Protein AF-A0A6I1MR82-F1 (afdb_monomer)

Mean predicted aligned error: 7.21 Å

InterPro domains:
  IPR010090 Phage tail tape measure protein [PF10145] (56-248)
  IPR010090 Phage tail tape measure protein [TIGR01760] (25-250)

Secondary structure (DSSP, 8-state):
--STTSTTSSSSSHHHHHHHHHHHHHHHHHHHHHHHHHHHH--TTTS-HHHHHHHHHHHHHHH---HHHHHHHHHHHHHTT--HHHHHHHHHHHHHHHHHTT--HHHHHHHHHHHHHHHT--GGGHHHHHHHHHHHHHHTT--HHHHHHHGGGTHHHHHHTT--HHHHHHHHHHHHHTT--HHHHHHHHHHHHHHHHSTTSHHHHHHHHHHSS-HHHHHHTT--HHHHHHHHHHHHHHTT--SGGGSSSTTT-

Organism: NCBI:txid39493

pLDDT: mean 90.9, std 13.7, range [39.06, 98.12]

Radius of gyration: 26.17 Å; Cα contacts (8 Å, |Δi|>4): 322; chains: 1; bounding box: 68×41×90 Å

Structure (mmCIF, N/CA/C/O backbone):
data_AF-A0A6I1MR82-F1
#
_entry.id   AF-A0A6I1MR82-F1
#
loop_
_atom_site.group_PDB
_atom_site.id
_atom_site.type_symbol
_atom_site.label_atom_id
_atom_site.label_alt_id
_atom_site.label_comp_id
_atom_site.label_asym_id
_atom_site.label_entity_id
_atom_site.label_seq_id
_atom_site.pdbx_PDB_ins_code
_atom_site.Cartn_x
_atom_site.Cartn_y
_atom_site.Cartn_z
_atom_site.occupancy
_atom_site.B_iso_or_equiv
_atom_site.auth_seq_id
_atom_site.auth_comp_id
_atom_site.auth_asym_id
_atom_site.auth_atom_id
_atom_site.pdbx_PDB_model_num
ATOM 1 N N . GLU A 1 1 ? 44.042 20.504 -60.889 1.00 47.59 1 GLU A N 1
ATOM 2 C CA . GLU A 1 1 ? 42.717 21.117 -61.147 1.00 47.59 1 GLU A CA 1
ATOM 3 C C . GLU A 1 1 ? 41.507 20.149 -61.118 1.00 47.59 1 GLU A C 1
ATOM 5 O O . GLU A 1 1 ? 40.474 20.443 -61.705 1.00 47.59 1 GLU A O 1
ATOM 10 N N . LYS A 1 2 ? 41.554 19.009 -60.400 1.00 41.50 2 LYS A N 1
ATOM 11 C CA . LYS A 1 2 ? 40.368 18.132 -60.211 1.00 41.50 2 LYS A CA 1
ATOM 12 C C . LYS A 1 2 ? 40.038 17.778 -58.751 1.00 41.50 2 LYS A C 1
ATOM 14 O O . LYS A 1 2 ? 39.104 17.022 -58.520 1.00 41.50 2 LYS A O 1
ATOM 19 N N . ALA A 1 3 ? 40.739 18.357 -57.773 1.00 39.06 3 ALA A N 1
ATOM 20 C CA . ALA A 1 3 ? 40.501 18.098 -56.347 1.00 39.06 3 ALA A CA 1
ATOM 21 C C . ALA A 1 3 ? 39.640 19.169 -55.639 1.00 39.06 3 ALA A C 1
ATOM 23 O O . ALA A 1 3 ? 39.148 18.923 -54.545 1.00 39.06 3 ALA A O 1
ATOM 24 N N . GLU A 1 4 ? 39.391 20.329 -56.257 1.00 39.34 4 GLU A N 1
ATOM 25 C CA . GLU A 1 4 ? 38.713 21.455 -55.584 1.00 39.34 4 GLU A CA 1
ATOM 26 C C . GLU A 1 4 ? 37.181 21.469 -55.704 1.00 39.34 4 GLU A C 1
ATOM 28 O O . GLU A 1 4 ? 36.524 22.217 -54.990 1.00 39.34 4 GLU A O 1
ATOM 33 N N . LYS A 1 5 ? 36.562 20.625 -56.542 1.00 40.06 5 LYS A N 1
ATOM 34 C CA . LYS A 1 5 ? 35.102 20.686 -56.783 1.00 40.06 5 LYS A CA 1
ATOM 35 C C . LYS A 1 5 ? 34.235 19.753 -55.928 1.00 40.06 5 LYS A C 1
ATOM 37 O O . LYS A 1 5 ? 33.020 19.745 -56.104 1.00 40.06 5 LYS A O 1
ATOM 42 N N . ILE A 1 6 ? 34.813 18.991 -54.995 1.00 43.88 6 ILE A N 1
ATOM 43 C CA . ILE A 1 6 ? 34.042 18.066 -54.136 1.00 43.88 6 ILE A CA 1
ATOM 44 C C . ILE A 1 6 ? 33.772 18.658 -52.737 1.00 43.88 6 ILE A C 1
ATOM 46 O O . ILE A 1 6 ? 32.813 18.265 -52.078 1.00 43.88 6 ILE A O 1
ATOM 50 N N . SER A 1 7 ? 34.525 19.675 -52.298 1.00 43.00 7 SER A N 1
ATOM 51 C CA . SER A 1 7 ? 34.409 20.215 -50.931 1.00 43.00 7 SER A CA 1
ATOM 52 C C . SER A 1 7 ? 33.219 21.161 -50.695 1.00 43.00 7 SER A C 1
ATOM 54 O O . SER A 1 7 ? 32.930 21.475 -49.538 1.00 43.00 7 SER A O 1
ATOM 56 N N . ASP A 1 8 ? 32.526 21.611 -51.744 1.00 42.78 8 ASP A N 1
ATOM 57 C CA . ASP A 1 8 ? 31.550 22.710 -51.644 1.00 42.78 8 ASP A CA 1
ATOM 58 C C . ASP A 1 8 ? 30.075 22.272 -51.614 1.00 42.78 8 ASP A C 1
ATOM 60 O O . ASP A 1 8 ? 29.177 23.105 -51.548 1.00 42.78 8 ASP A O 1
ATOM 64 N N . LY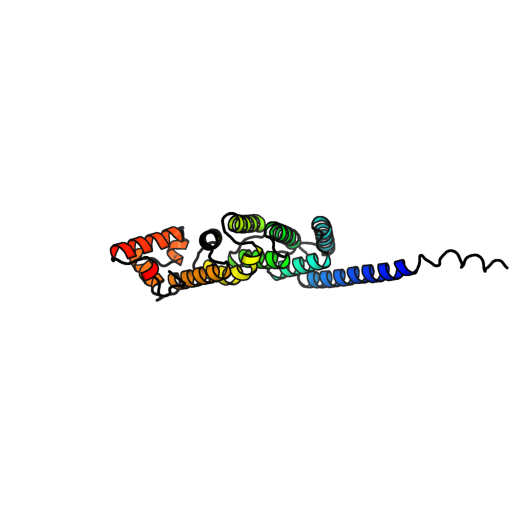S A 1 9 ? 29.795 20.960 -51.600 1.00 43.03 9 LYS A N 1
ATOM 65 C CA . LYS A 1 9 ? 28.417 20.427 -51.521 1.00 43.03 9 LYS A CA 1
ATOM 66 C C . LYS A 1 9 ? 28.033 19.765 -50.189 1.00 43.03 9 LYS A C 1
ATOM 68 O O . LYS A 1 9 ? 26.906 19.300 -50.067 1.00 43.03 9 LYS A O 1
ATOM 73 N N . MET A 1 10 ? 28.908 19.745 -49.177 1.00 48.19 10 MET A N 1
ATOM 74 C CA . MET A 1 10 ? 28.657 19.044 -47.896 1.00 48.19 10 MET A CA 1
ATOM 75 C C . MET A 1 10 ? 28.563 19.951 -46.652 1.00 48.19 10 MET A C 1
ATOM 77 O O . MET A 1 10 ? 28.619 19.452 -45.531 1.00 48.19 10 MET A O 1
ATOM 81 N N . LYS A 1 11 ? 28.425 21.275 -46.799 1.00 49.44 11 LYS A N 1
ATOM 82 C CA . LYS A 1 11 ? 28.597 22.210 -45.667 1.00 49.44 11 LYS A CA 1
ATOM 83 C C . LYS A 1 11 ? 27.370 22.617 -44.823 1.00 49.44 11 LYS A C 1
ATOM 85 O O . LYS A 1 11 ? 27.619 23.254 -43.806 1.00 49.44 11 LYS A O 1
ATOM 90 N N . PRO A 1 12 ? 26.106 22.223 -45.091 1.00 47.59 12 PRO A N 1
ATOM 91 C CA . PRO A 1 12 ? 25.049 22.417 -44.087 1.00 47.59 12 PRO A CA 1
ATOM 92 C C . PRO A 1 12 ? 24.548 21.134 -43.395 1.00 47.59 12 PRO A C 1
ATOM 94 O O . PRO A 1 12 ? 23.702 21.231 -42.516 1.00 47.59 12 PRO A O 1
ATOM 97 N N . VAL A 1 13 ? 25.059 19.936 -43.720 1.00 49.81 13 VAL A N 1
ATOM 98 C CA . VAL A 1 13 ? 24.532 18.666 -43.153 1.00 49.81 13 VAL A CA 1
ATOM 99 C C . VAL A 1 13 ? 25.326 18.162 -41.931 1.00 49.81 13 VAL A C 1
ATOM 101 O O . VAL A 1 13 ? 24.837 17.347 -41.154 1.00 49.81 13 VAL A O 1
ATOM 104 N N . SER A 1 14 ? 26.536 18.671 -41.689 1.00 48.12 14 SER A N 1
ATOM 105 C CA . SER A 1 14 ? 27.470 18.122 -40.691 1.00 48.12 14 SER A CA 1
ATOM 106 C C . SER A 1 14 ? 27.260 18.593 -39.243 1.00 48.12 14 SER A C 1
ATOM 108 O O . SER A 1 14 ? 27.699 17.903 -38.326 1.00 48.12 14 SER A O 1
ATOM 110 N N . LEU A 1 15 ? 26.557 19.704 -38.996 1.00 45.69 15 LEU A N 1
ATOM 111 C CA . LEU A 1 15 ? 26.328 20.211 -37.629 1.00 45.69 15 LEU A CA 1
ATOM 112 C C . LEU A 1 15 ? 25.155 19.528 -36.902 1.00 45.69 15 LEU A C 1
ATOM 114 O O . LEU A 1 15 ? 25.183 19.421 -35.679 1.00 45.69 15 LEU A O 1
ATOM 118 N N . GLY A 1 16 ? 24.166 18.997 -37.629 1.00 45.31 16 GLY A N 1
ATOM 119 C CA . GLY A 1 16 ? 23.067 18.225 -37.029 1.00 45.31 16 GLY A CA 1
ATOM 120 C C . GLY A 1 16 ? 23.470 16.801 -36.624 1.00 45.31 16 GLY A C 1
ATOM 121 O O . GLY A 1 16 ? 22.976 16.272 -35.634 1.00 45.31 16 GLY A O 1
ATOM 122 N N . ILE A 1 17 ? 24.414 16.191 -37.349 1.00 52.03 17 ILE A N 1
ATOM 123 C CA . ILE A 1 17 ? 24.812 14.786 -37.152 1.00 52.03 17 ILE A CA 1
ATOM 124 C C . ILE A 1 17 ? 25.695 14.608 -35.907 1.00 52.03 17 ILE A C 1
ATOM 126 O O . ILE A 1 17 ? 25.553 13.614 -35.197 1.00 52.03 17 ILE A O 1
ATOM 130 N N . VAL A 1 18 ? 26.561 15.577 -35.587 1.00 52.88 18 VAL A N 1
ATOM 131 C CA . VAL A 1 18 ? 27.430 15.494 -34.397 1.00 52.88 18 VAL A CA 1
ATOM 132 C C . VAL A 1 18 ? 26.617 15.611 -33.101 1.00 52.88 18 VAL A C 1
ATOM 134 O O . VAL A 1 18 ? 26.865 14.855 -32.169 1.00 52.88 18 VAL A O 1
ATOM 137 N N . GLY A 1 19 ? 25.605 16.488 -33.051 1.00 52.25 19 GLY A N 1
ATOM 138 C CA . GLY A 1 19 ? 24.729 16.641 -31.878 1.00 52.25 19 GLY A CA 1
ATOM 139 C C . GLY A 1 19 ? 23.765 15.468 -31.657 1.00 52.25 19 GLY A C 1
ATOM 140 O O . GLY A 1 19 ? 23.515 15.078 -30.521 1.00 52.25 19 GLY A O 1
ATOM 141 N N . VAL A 1 20 ? 23.255 14.854 -32.731 1.00 59.06 20 VAL A N 1
ATOM 142 C CA . VAL A 1 20 ? 22.409 13.648 -32.634 1.00 59.06 20 VAL A CA 1
ATOM 143 C C . VAL A 1 20 ? 23.236 12.422 -32.223 1.00 59.06 20 VAL A C 1
ATOM 145 O O . VAL A 1 20 ? 22.777 11.620 -31.410 1.00 59.06 20 VAL A O 1
ATOM 148 N N . GLY A 1 21 ? 24.474 12.298 -32.716 1.00 60.69 21 GLY A N 1
ATOM 149 C CA . GLY A 1 21 ? 25.383 11.208 -32.347 1.00 60.69 21 GLY A CA 1
ATOM 150 C C . GLY A 1 21 ? 25.805 11.229 -30.873 1.00 60.69 21 GLY A C 1
ATOM 151 O O . GLY A 1 21 ? 25.876 10.173 -30.246 1.00 60.69 21 GLY A O 1
ATOM 152 N N . THR A 1 22 ? 26.029 12.411 -30.289 1.00 72.56 22 THR A N 1
ATOM 153 C CA . THR A 1 22 ? 26.394 12.541 -28.867 1.00 72.56 22 THR A CA 1
ATOM 154 C C . THR A 1 22 ? 25.223 12.253 -27.928 1.00 72.56 22 THR A C 1
ATOM 156 O O . THR A 1 22 ? 25.416 11.589 -26.911 1.00 72.56 22 THR A O 1
ATOM 159 N N . VAL A 1 23 ? 24.003 12.683 -28.273 1.00 73.38 23 VAL A N 1
ATOM 160 C CA . VAL A 1 23 ? 22.796 12.412 -27.469 1.00 73.38 23 VAL A CA 1
ATOM 161 C C . VAL A 1 23 ? 22.412 10.931 -27.519 1.00 73.38 23 VAL A C 1
ATOM 163 O O . VAL A 1 23 ? 22.177 10.330 -26.472 1.00 73.38 23 VAL A O 1
ATOM 166 N N . ALA A 1 24 ? 22.417 10.310 -28.703 1.00 76.31 24 ALA A N 1
ATOM 167 C CA . ALA A 1 24 ? 22.166 8.874 -28.839 1.00 76.31 24 ALA A CA 1
ATOM 168 C C . ALA A 1 24 ? 23.223 8.030 -28.106 1.00 76.31 24 ALA A C 1
ATOM 170 O O . ALA A 1 24 ? 22.876 7.074 -27.415 1.00 76.31 24 ALA A O 1
ATOM 171 N N . GLY A 1 25 ? 24.501 8.423 -28.196 1.00 82.88 25 GLY A N 1
ATOM 172 C CA . GLY A 1 25 ? 25.587 7.783 -27.455 1.00 82.88 25 GLY A CA 1
ATOM 173 C C . GLY A 1 25 ? 25.404 7.880 -25.940 1.00 82.88 25 GLY A C 1
ATOM 174 O O . GLY A 1 25 ? 25.554 6.879 -25.246 1.00 82.88 25 GLY A O 1
ATOM 175 N N . LYS A 1 26 ? 25.007 9.052 -25.424 1.00 86.06 26 LYS A N 1
ATOM 176 C CA . LYS A 1 26 ? 24.726 9.231 -23.994 1.00 86.06 26 LYS A CA 1
ATOM 177 C C . LYS A 1 26 ? 23.558 8.365 -23.518 1.00 86.06 26 LYS A C 1
ATOM 179 O O . LYS A 1 26 ? 23.698 7.704 -22.501 1.00 86.06 26 LYS A O 1
ATOM 184 N N . MET A 1 27 ? 22.443 8.330 -24.250 1.00 86.94 27 MET A N 1
ATOM 185 C CA . MET A 1 27 ? 21.294 7.492 -23.876 1.00 86.94 27 MET A CA 1
ATOM 186 C C . MET A 1 27 ? 21.652 6.002 -23.848 1.00 86.94 27 MET A C 1
ATOM 188 O O . MET A 1 27 ? 21.207 5.284 -22.959 1.00 86.94 27 MET A O 1
ATOM 192 N N . ALA A 1 28 ? 22.480 5.540 -24.791 1.00 87.62 28 ALA A N 1
ATOM 193 C CA . ALA A 1 28 ? 22.968 4.164 -24.794 1.00 87.62 28 ALA A CA 1
ATOM 194 C C . ALA A 1 28 ? 23.856 3.867 -23.576 1.00 87.62 28 ALA A C 1
ATOM 196 O O . ALA A 1 28 ? 23.672 2.833 -22.944 1.00 87.62 28 ALA A O 1
ATOM 197 N N . ILE A 1 29 ? 24.771 4.777 -23.220 1.00 92.38 29 ILE A N 1
ATOM 198 C CA . ILE A 1 29 ? 25.615 4.649 -22.020 1.00 92.38 29 ILE A CA 1
ATOM 199 C C . ILE A 1 29 ? 24.752 4.632 -20.755 1.00 92.38 29 ILE A C 1
ATOM 201 O O . ILE A 1 29 ? 24.859 3.698 -19.971 1.00 92.38 29 ILE A O 1
ATOM 205 N N . ASP A 1 30 ? 23.853 5.607 -20.594 1.00 93.00 30 ASP A N 1
ATOM 206 C CA . ASP A 1 30 ? 22.980 5.705 -19.420 1.00 93.00 30 ASP A CA 1
ATOM 207 C C . ASP A 1 30 ? 22.098 4.441 -19.285 1.00 93.00 30 ASP A C 1
ATOM 209 O O . ASP A 1 30 ? 21.825 3.974 -18.180 1.00 93.00 30 ASP A O 1
ATOM 213 N N . PHE A 1 31 ? 21.662 3.853 -20.405 1.00 95.00 31 PHE A N 1
ATOM 214 C CA . PHE A 1 31 ? 20.922 2.591 -20.402 1.00 95.00 31 PHE A CA 1
ATOM 215 C C . PHE A 1 31 ? 21.788 1.383 -20.024 1.00 95.00 31 PHE A C 1
ATOM 217 O O . PHE A 1 31 ? 21.349 0.561 -19.220 1.00 95.00 31 PHE A O 1
ATOM 224 N N . GLU A 1 32 ? 23.000 1.261 -20.572 1.00 93.69 32 GLU A N 1
ATOM 225 C CA . GLU A 1 32 ? 23.939 0.199 -20.184 1.00 93.69 32 GLU A CA 1
ATOM 226 C C . GLU A 1 32 ? 24.314 0.301 -18.698 1.00 93.69 32 GLU A C 1
ATOM 228 O O . GLU A 1 32 ? 24.361 -0.721 -18.018 1.00 93.69 32 GLU A O 1
ATOM 233 N N . ASP A 1 33 ? 24.475 1.511 -18.157 1.00 95.88 33 ASP A N 1
ATOM 234 C CA . ASP A 1 33 ? 24.711 1.737 -16.726 1.00 95.88 33 ASP A CA 1
ATOM 235 C C . ASP A 1 33 ? 23.528 1.251 -15.871 1.00 95.88 33 ASP A C 1
ATOM 237 O O . ASP A 1 33 ? 23.715 0.575 -14.854 1.00 95.88 33 ASP A O 1
ATOM 241 N N . SER A 1 34 ? 22.288 1.539 -16.280 1.00 96.00 34 SER A N 1
ATOM 242 C CA . SER A 1 34 ? 21.099 1.006 -15.602 1.00 96.00 34 SER A CA 1
ATOM 243 C C . SER A 1 34 ? 20.986 -0.516 -15.732 1.00 96.00 34 SER A C 1
ATOM 245 O O . SER A 1 34 ? 20.646 -1.189 -14.759 1.00 96.00 34 SER A O 1
ATOM 247 N N . MET A 1 35 ? 21.329 -1.095 -16.885 1.00 97.50 35 MET A N 1
ATOM 248 C CA . MET A 1 35 ? 21.380 -2.551 -17.053 1.00 97.50 35 MET A CA 1
ATOM 249 C C . MET A 1 35 ? 22.481 -3.193 -16.206 1.00 97.50 35 MET A C 1
ATOM 251 O O . MET A 1 35 ? 22.279 -4.285 -15.669 1.00 97.50 35 MET A O 1
ATOM 255 N N . ALA A 1 36 ? 23.613 -2.513 -16.022 1.00 96.88 36 ALA A N 1
ATOM 256 C CA . ALA A 1 36 ? 24.659 -2.952 -15.112 1.00 96.88 36 ALA A CA 1
ATOM 257 C C . ALA A 1 36 ? 24.123 -3.025 -13.676 1.00 96.88 36 ALA A C 1
ATOM 259 O O . ALA A 1 36 ? 24.343 -4.039 -13.017 1.00 96.88 36 ALA A O 1
ATOM 260 N N . LYS A 1 37 ? 23.329 -2.043 -13.218 1.00 96.25 37 LYS A N 1
ATOM 261 C CA . LYS A 1 37 ? 22.644 -2.120 -11.910 1.00 96.25 37 LYS A CA 1
ATOM 262 C C . LYS A 1 37 ? 21.720 -3.332 -11.823 1.00 96.25 37 LYS A C 1
ATOM 264 O O . LYS A 1 37 ? 21.852 -4.120 -10.891 1.00 96.25 37 LYS A O 1
ATOM 269 N N . VAL A 1 38 ? 20.843 -3.533 -12.811 1.00 97.00 38 VAL A N 1
ATOM 270 C CA . VAL A 1 38 ? 19.954 -4.711 -12.870 1.00 97.00 38 VAL A CA 1
ATOM 271 C C . VAL A 1 38 ? 20.763 -6.006 -12.759 1.00 97.00 38 VAL A C 1
ATOM 273 O O . VAL A 1 38 ? 20.408 -6.888 -11.982 1.00 97.00 38 VAL A O 1
ATOM 276 N N . SER A 1 39 ? 21.897 -6.104 -13.457 1.00 96.31 39 SER A N 1
ATOM 277 C CA . SER A 1 39 ? 22.744 -7.302 -13.440 1.00 96.31 39 SER A CA 1
ATOM 278 C C . SER A 1 39 ? 23.351 -7.644 -12.079 1.00 96.31 39 SER A C 1
ATOM 280 O O . SER A 1 39 ? 23.697 -8.799 -11.851 1.00 96.31 39 SER A O 1
ATOM 282 N N . THR A 1 40 ? 23.456 -6.674 -11.164 1.00 97.06 40 THR A N 1
ATOM 283 C CA . THR A 1 40 ? 24.006 -6.917 -9.821 1.00 97.06 40 THR A CA 1
ATOM 284 C C . THR A 1 40 ? 23.066 -7.719 -8.922 1.00 97.06 40 THR A C 1
ATOM 286 O O . THR A 1 40 ? 23.528 -8.329 -7.961 1.00 97.06 40 THR A O 1
ATOM 289 N N . ILE A 1 41 ? 21.764 -7.721 -9.229 1.00 96.75 41 ILE A N 1
ATOM 290 C CA . ILE A 1 41 ? 20.725 -8.333 -8.392 1.00 96.75 41 ILE A CA 1
ATOM 291 C C . ILE A 1 41 ? 19.845 -9.335 -9.151 1.00 96.75 41 ILE A C 1
ATOM 293 O O . ILE A 1 41 ? 19.187 -10.172 -8.537 1.00 96.75 41 ILE A O 1
ATOM 297 N N . ALA A 1 42 ? 19.830 -9.279 -10.484 1.00 96.50 42 ALA A N 1
ATOM 298 C CA . ALA A 1 42 ? 19.038 -10.178 -11.308 1.00 96.50 42 ALA A CA 1
ATOM 299 C C . ALA A 1 42 ? 19.536 -11.630 -11.231 1.00 96.50 42 ALA A C 1
ATOM 301 O O . ALA A 1 42 ? 20.708 -11.928 -11.471 1.00 96.50 42 ALA A O 1
ATOM 302 N N . ASP A 1 43 ? 18.608 -12.555 -10.996 1.00 95.81 43 ASP A N 1
ATOM 303 C CA . ASP A 1 43 ? 18.845 -13.987 -11.110 1.00 95.81 43 ASP A CA 1
ATOM 304 C C . ASP A 1 43 ? 18.788 -14.415 -12.582 1.00 95.81 43 ASP A C 1
ATOM 306 O O . ASP A 1 43 ? 17.731 -14.692 -13.158 1.00 95.81 43 ASP A O 1
ATOM 310 N N . THR A 1 44 ? 19.971 -14.481 -13.189 1.00 93.44 44 THR A N 1
ATOM 311 C CA . THR A 1 44 ? 20.135 -14.840 -14.604 1.00 93.44 44 THR A CA 1
ATOM 312 C C . THR A 1 44 ? 19.793 -16.294 -14.931 1.00 93.44 44 THR A C 1
ATOM 314 O O . THR A 1 44 ? 19.699 -16.639 -16.109 1.00 93.44 44 THR A O 1
ATOM 317 N N . THR A 1 45 ? 19.579 -17.143 -13.918 1.00 93.88 45 THR A N 1
ATOM 318 C CA . THR A 1 45 ? 19.102 -18.518 -14.121 1.00 93.88 45 THR A CA 1
ATOM 319 C C . THR A 1 45 ? 17.599 -18.574 -14.387 1.00 93.88 45 THR A C 1
ATOM 321 O O . THR A 1 45 ? 17.142 -19.485 -15.074 1.00 93.88 45 THR A O 1
ATOM 324 N N . GLN A 1 46 ? 16.839 -17.585 -13.899 1.00 92.44 46 GLN A N 1
ATOM 325 C CA . GLN A 1 46 ? 15.413 -17.443 -14.195 1.00 92.44 46 GLN A CA 1
ATOM 326 C C . GLN A 1 46 ? 15.191 -16.783 -15.551 1.00 92.44 46 GLN A C 1
ATOM 328 O O . GLN A 1 46 ? 14.432 -17.297 -16.370 1.00 92.44 46 GLN A O 1
ATOM 333 N N . VAL A 1 47 ? 15.854 -15.646 -15.787 1.00 94.25 47 VAL A N 1
ATOM 334 C CA . VAL A 1 47 ? 15.772 -14.917 -17.057 1.00 94.25 47 VAL A CA 1
ATOM 335 C C . VAL A 1 47 ? 17.156 -14.404 -17.448 1.00 94.25 47 VAL A C 1
ATOM 337 O O . VAL A 1 47 ? 17.754 -13.634 -16.693 1.00 94.25 47 VAL A O 1
ATOM 340 N N . PRO A 1 48 ? 17.670 -14.762 -18.637 1.00 96.38 48 PRO A N 1
ATOM 341 C CA . PRO A 1 48 ? 18.923 -14.213 -19.141 1.00 96.38 48 PRO A CA 1
ATOM 342 C C . PRO A 1 48 ? 18.895 -12.679 -19.209 1.00 96.38 48 PRO A C 1
ATOM 344 O O . PRO A 1 48 ? 17.905 -12.085 -19.635 1.00 96.38 48 PRO A O 1
ATOM 347 N N . LEU A 1 49 ? 20.014 -12.010 -18.899 1.00 95.12 49 LEU A N 1
ATOM 348 C CA . LEU A 1 49 ? 20.101 -10.536 -18.967 1.00 95.12 49 LEU A CA 1
ATOM 349 C C . LEU A 1 49 ? 19.723 -9.969 -20.339 1.00 95.12 49 LEU A C 1
ATOM 351 O O . LEU A 1 49 ? 19.167 -8.876 -20.428 1.00 95.12 49 LEU A O 1
ATOM 355 N N . LYS A 1 50 ? 20.016 -10.711 -21.412 1.00 95.31 50 LYS A N 1
ATOM 356 C CA . LYS A 1 50 ? 19.627 -10.335 -22.773 1.00 95.31 50 LYS A CA 1
ATOM 357 C C . LYS A 1 50 ? 18.106 -10.244 -22.915 1.00 95.31 50 LYS A C 1
ATOM 359 O O . LYS A 1 50 ? 17.621 -9.304 -23.537 1.00 95.31 50 LYS A O 1
ATOM 364 N N . ASP A 1 51 ? 17.377 -11.181 -22.324 1.00 96.44 51 ASP A N 1
ATOM 365 C CA . ASP A 1 51 ? 15.921 -11.237 -22.415 1.00 96.44 51 ASP A CA 1
ATOM 366 C C . ASP A 1 51 ? 15.285 -10.169 -21.514 1.00 96.44 51 ASP A C 1
ATOM 368 O O . ASP A 1 51 ? 14.335 -9.511 -21.934 1.00 96.44 51 ASP A O 1
ATOM 372 N N . LEU A 1 52 ? 15.877 -9.884 -20.343 1.00 96.19 52 LEU A N 1
ATOM 373 C CA . LEU A 1 52 ? 15.504 -8.714 -19.532 1.00 96.19 52 LEU A CA 1
ATOM 374 C C . LEU A 1 52 ? 15.687 -7.406 -20.308 1.00 96.19 52 LEU A C 1
ATOM 376 O O . LEU A 1 52 ? 14.787 -6.570 -20.316 1.00 96.19 52 LEU A O 1
ATOM 380 N N . LYS A 1 53 ? 16.824 -7.235 -20.996 1.00 96.62 53 LYS A N 1
ATOM 381 C CA . LYS A 1 53 ? 17.097 -6.055 -21.829 1.00 96.62 53 LYS A CA 1
ATOM 382 C C . LYS A 1 53 ? 16.040 -5.883 -22.923 1.00 96.62 53 LYS A C 1
ATOM 384 O O . LYS A 1 53 ? 15.553 -4.771 -23.111 1.00 96.62 53 LYS A O 1
ATOM 389 N N . VAL A 1 54 ? 15.659 -6.967 -23.605 1.00 97.31 54 VAL A N 1
ATOM 390 C CA . VAL A 1 54 ? 14.580 -6.950 -24.610 1.00 97.31 54 VAL A CA 1
ATOM 391 C C . VAL A 1 54 ? 13.248 -6.560 -23.970 1.00 97.31 54 VAL A C 1
ATOM 393 O O . VAL A 1 54 ? 12.616 -5.619 -24.438 1.00 97.31 54 VAL A O 1
ATOM 396 N N . GLY A 1 55 ? 12.860 -7.195 -22.861 1.00 97.25 55 GLY A N 1
ATOM 397 C CA . GLY A 1 55 ? 11.605 -6.882 -22.170 1.00 97.25 55 GLY A CA 1
ATOM 398 C C . GLY A 1 55 ? 11.523 -5.430 -21.688 1.00 97.25 55 GLY A C 1
ATOM 399 O O . GLY A 1 55 ? 10.481 -4.789 -21.818 1.00 97.25 55 GLY A O 1
ATOM 400 N N . ILE A 1 56 ? 12.631 -4.877 -21.190 1.00 97.25 56 ILE A N 1
ATOM 401 C CA . ILE A 1 56 ? 12.735 -3.467 -20.793 1.00 97.25 56 ILE A CA 1
ATOM 402 C C . ILE A 1 56 ? 12.555 -2.538 -21.999 1.00 97.25 56 ILE A C 1
ATOM 404 O O . ILE A 1 56 ? 11.799 -1.568 -21.922 1.00 97.25 56 ILE A O 1
ATOM 408 N N . MET A 1 57 ? 13.225 -2.826 -23.119 1.00 96.44 57 MET A N 1
ATOM 409 C CA . MET A 1 57 ? 13.091 -2.039 -24.349 1.00 96.44 57 MET A CA 1
ATOM 410 C C . MET A 1 57 ? 11.668 -2.108 -24.916 1.00 96.44 57 MET A C 1
ATOM 412 O O . MET A 1 57 ? 11.112 -1.083 -25.307 1.00 96.44 57 MET A O 1
ATOM 416 N N . ASP A 1 58 ? 11.049 -3.286 -24.915 1.00 96.94 58 ASP A N 1
ATOM 417 C CA . ASP A 1 58 ? 9.675 -3.470 -25.380 1.00 96.94 58 ASP A CA 1
ATOM 418 C C . ASP A 1 58 ? 8.675 -2.721 -24.502 1.00 96.94 58 ASP A C 1
ATOM 420 O O . ASP A 1 58 ? 7.739 -2.105 -25.016 1.00 96.94 58 ASP A O 1
ATOM 424 N N . LEU A 1 59 ? 8.865 -2.738 -23.181 1.00 94.75 59 LEU A N 1
ATOM 425 C CA . LEU A 1 59 ? 8.013 -1.987 -22.267 1.00 94.75 59 LEU A CA 1
ATOM 426 C C . LEU A 1 59 ? 8.200 -0.476 -22.444 1.00 94.75 59 LEU A C 1
ATOM 428 O O . LEU A 1 59 ? 7.215 0.263 -22.452 1.00 94.75 59 LEU A O 1
ATOM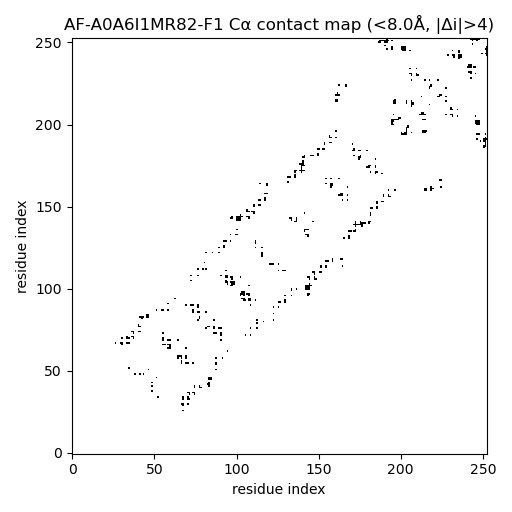 432 N N . SER A 1 60 ? 9.437 -0.023 -22.648 1.00 94.88 60 SER A N 1
ATOM 433 C CA . SER A 1 60 ? 9.746 1.370 -22.982 1.00 94.88 60 SER A CA 1
ATOM 434 C C . SER A 1 60 ? 9.000 1.814 -24.246 1.00 94.88 60 SER A C 1
ATOM 436 O O . SER A 1 60 ? 8.280 2.811 -24.220 1.00 94.88 60 SER A O 1
ATOM 438 N N . ASN A 1 61 ? 9.054 1.013 -25.314 1.00 94.69 61 ASN A N 1
ATOM 439 C CA . ASN A 1 61 ? 8.349 1.288 -26.568 1.00 94.69 61 ASN A CA 1
ATOM 440 C C . ASN A 1 61 ? 6.820 1.337 -26.400 1.00 94.69 61 ASN A C 1
ATOM 442 O O . ASN A 1 61 ? 6.158 2.175 -27.007 1.00 94.69 61 ASN A O 1
ATOM 446 N N . GLN A 1 62 ? 6.250 0.449 -25.582 1.00 92.62 62 GLN A N 1
ATOM 447 C CA . GLN A 1 62 ? 4.801 0.377 -25.356 1.00 92.62 62 GLN A CA 1
ATOM 448 C C . GLN A 1 62 ? 4.267 1.515 -24.482 1.00 92.62 62 GLN A C 1
ATOM 450 O O . GLN A 1 62 ? 3.128 1.950 -24.653 1.00 92.62 62 GLN A O 1
ATOM 455 N N . THR A 1 63 ? 5.063 1.970 -23.514 1.00 88.94 63 THR A N 1
ATOM 456 C CA . THR A 1 63 ? 4.629 2.942 -22.499 1.00 88.94 63 THR A CA 1
ATOM 457 C C . THR A 1 63 ? 5.048 4.371 -22.821 1.00 88.94 63 THR A C 1
ATOM 459 O O . THR A 1 63 ? 4.408 5.306 -22.343 1.00 88.94 63 THR A O 1
ATOM 462 N N . GLY A 1 64 ? 6.099 4.549 -23.625 1.00 89.31 64 GLY A N 1
ATOM 463 C CA . GLY A 1 64 ? 6.740 5.840 -23.865 1.00 89.31 64 GLY A CA 1
ATOM 464 C C . GLY A 1 64 ? 7.677 6.288 -22.737 1.00 89.31 64 GLY A C 1
ATOM 465 O O . GLY A 1 64 ? 8.257 7.366 -22.839 1.00 89.31 64 GLY A O 1
ATOM 466 N N . ILE A 1 65 ? 7.847 5.485 -21.680 1.00 90.38 65 ILE A N 1
ATOM 467 C CA . ILE A 1 65 ? 8.822 5.734 -20.609 1.00 90.38 65 ILE A CA 1
ATOM 468 C C . ILE A 1 65 ? 10.215 5.345 -21.106 1.00 90.38 65 ILE A C 1
ATOM 470 O O . ILE A 1 65 ? 10.367 4.345 -21.808 1.00 90.38 65 ILE A O 1
ATOM 474 N N . SER A 1 66 ? 11.248 6.115 -20.752 1.00 93.81 66 SER A N 1
ATOM 475 C CA . SER A 1 66 ? 12.623 5.827 -21.183 1.00 93.81 66 SER A CA 1
ATOM 476 C C . SER A 1 66 ? 13.097 4.441 -20.722 1.00 93.81 66 SER A C 1
ATOM 478 O O . SER A 1 66 ? 12.790 3.996 -19.615 1.00 93.81 66 SER A O 1
ATOM 480 N N . SER A 1 67 ? 13.887 3.752 -21.549 1.00 94.94 67 SER A N 1
ATOM 481 C CA . SER A 1 67 ? 14.412 2.422 -21.214 1.00 94.94 67 SER A CA 1
ATOM 482 C C . SER A 1 67 ? 15.301 2.440 -19.969 1.00 94.94 67 SER A C 1
ATOM 484 O O . SER A 1 67 ? 15.292 1.484 -19.201 1.00 94.94 67 SER A O 1
ATOM 486 N N . THR A 1 68 ? 16.026 3.537 -19.735 1.00 95.38 68 THR A N 1
ATOM 487 C CA . THR A 1 68 ? 16.816 3.780 -18.519 1.00 95.38 68 THR A CA 1
ATOM 488 C C . THR A 1 68 ? 15.936 3.817 -17.271 1.00 95.38 68 THR A C 1
ATOM 490 O O . THR A 1 68 ? 16.255 3.178 -16.272 1.00 95.38 68 THR A O 1
ATOM 493 N N . GLU A 1 69 ? 14.805 4.522 -17.321 1.00 93.19 69 GLU A N 1
ATOM 494 C CA . GLU A 1 69 ? 13.862 4.586 -16.203 1.00 93.19 69 GLU A CA 1
ATOM 495 C C . GLU A 1 69 ? 13.174 3.240 -15.961 1.00 93.19 69 GLU A C 1
ATOM 497 O O . GLU A 1 69 ? 13.120 2.782 -14.823 1.00 93.19 69 GLU A O 1
ATOM 502 N N . ILE A 1 70 ? 12.736 2.547 -17.019 1.00 95.12 70 ILE A N 1
ATOM 503 C CA . ILE A 1 70 ? 12.191 1.190 -16.884 1.00 95.12 70 ILE A CA 1
ATOM 504 C C . ILE A 1 70 ? 13.236 0.234 -16.294 1.00 95.12 70 ILE A C 1
ATOM 506 O O . ILE A 1 70 ? 12.899 -0.551 -15.413 1.00 95.12 70 ILE A O 1
ATOM 510 N N . ALA A 1 71 ? 14.501 0.305 -16.722 1.00 96.94 71 ALA A N 1
ATOM 511 C CA . ALA A 1 71 ? 15.574 -0.508 -16.151 1.00 96.94 71 ALA A CA 1
ATOM 512 C C . ALA A 1 71 ? 15.797 -0.214 -14.658 1.00 96.94 71 ALA A C 1
ATOM 514 O O . ALA A 1 71 ? 15.945 -1.151 -13.875 1.00 96.94 71 ALA A O 1
ATOM 515 N N . ASN A 1 72 ? 15.767 1.059 -14.248 1.00 95.62 72 ASN A N 1
ATOM 516 C CA . ASN A 1 72 ? 15.844 1.428 -12.831 1.00 95.62 72 ASN A CA 1
ATOM 517 C C . ASN A 1 72 ? 14.639 0.879 -12.048 1.00 95.62 72 ASN A C 1
ATOM 519 O O . ASN A 1 72 ? 14.833 0.258 -11.011 1.00 95.62 72 ASN A O 1
ATOM 523 N N . ASN A 1 73 ? 13.422 0.985 -12.588 1.00 95.88 73 ASN A N 1
ATOM 524 C CA . ASN A 1 73 ? 12.224 0.417 -11.961 1.00 95.88 73 ASN A CA 1
ATOM 525 C C . ASN A 1 73 ? 12.280 -1.120 -11.876 1.00 95.88 73 ASN A C 1
ATOM 527 O O . ASN A 1 73 ? 11.795 -1.702 -10.911 1.00 95.88 73 ASN A O 1
ATOM 531 N N . VAL A 1 74 ? 12.877 -1.802 -12.861 1.00 96.81 74 VAL A N 1
ATOM 532 C CA . VAL A 1 74 ? 13.096 -3.260 -12.806 1.00 96.81 74 VAL A CA 1
ATOM 533 C C . VAL A 1 74 ? 14.095 -3.609 -11.708 1.00 96.81 74 VAL A C 1
ATOM 535 O O . VAL A 1 74 ? 13.855 -4.549 -10.952 1.00 96.81 74 VAL A O 1
ATOM 538 N N . TYR A 1 75 ? 15.186 -2.850 -11.587 1.00 96.56 75 TYR A N 1
ATOM 539 C CA . TYR A 1 75 ? 16.119 -2.997 -10.472 1.00 96.56 75 TYR A CA 1
ATOM 540 C C . TYR A 1 75 ? 15.407 -2.800 -9.126 1.00 96.56 75 TYR A C 1
ATOM 542 O O . TYR A 1 75 ? 15.534 -3.655 -8.252 1.00 96.56 75 TYR A O 1
ATOM 550 N N . ASP A 1 76 ? 14.610 -1.740 -8.982 1.00 95.38 76 ASP A N 1
ATOM 551 C CA . ASP A 1 76 ? 13.884 -1.432 -7.748 1.00 95.38 76 ASP A CA 1
ATOM 552 C C . ASP A 1 76 ? 12.852 -2.516 -7.409 1.00 95.38 76 ASP A C 1
ATOM 554 O O . ASP A 1 76 ? 12.744 -2.920 -6.253 1.00 95.38 76 ASP A O 1
ATOM 558 N N . ALA A 1 77 ? 12.153 -3.069 -8.406 1.00 95.25 77 ALA A N 1
ATOM 559 C CA . ALA A 1 77 ? 11.234 -4.187 -8.212 1.00 95.25 77 ALA A CA 1
ATOM 560 C C . ALA A 1 77 ? 11.955 -5.435 -7.671 1.00 95.25 77 ALA A C 1
ATOM 562 O O . ALA A 1 77 ? 11.493 -6.041 -6.702 1.00 95.25 77 ALA A O 1
ATOM 563 N N . ILE A 1 78 ? 13.098 -5.808 -8.265 1.00 96.19 78 ILE A N 1
ATOM 564 C CA . ILE A 1 78 ? 13.892 -6.965 -7.814 1.00 96.19 78 ILE A CA 1
ATOM 565 C C . ILE A 1 78 ? 14.484 -6.702 -6.422 1.00 96.19 78 ILE A C 1
ATOM 567 O O . ILE A 1 78 ? 14.430 -7.569 -5.553 1.00 96.19 78 ILE A O 1
ATOM 571 N N . SER A 1 79 ? 14.993 -5.491 -6.184 1.00 95.25 79 SER A N 1
ATOM 572 C CA . SER A 1 79 ? 15.513 -5.038 -4.886 1.00 95.25 79 SER A CA 1
ATOM 573 C C . SER A 1 79 ? 14.450 -5.087 -3.789 1.00 95.25 79 SER A C 1
ATOM 575 O O . SER A 1 79 ? 14.724 -5.496 -2.662 1.00 95.25 79 SER A O 1
ATOM 577 N N . ALA A 1 80 ? 13.203 -4.771 -4.139 1.00 91.94 80 ALA A N 1
ATOM 578 C CA . ALA A 1 80 ? 12.052 -4.909 -3.263 1.00 91.94 80 ALA A CA 1
ATOM 579 C C . ALA A 1 80 ? 11.550 -6.361 -3.125 1.00 91.94 80 ALA A C 1
ATOM 581 O O . ALA A 1 80 ? 10.513 -6.582 -2.510 1.00 91.94 80 ALA A O 1
ATOM 582 N N . GLY A 1 81 ? 12.258 -7.357 -3.664 1.00 91.50 81 GLY A N 1
ATOM 583 C CA . GLY A 1 81 ? 11.971 -8.778 -3.460 1.00 91.50 81 GLY A CA 1
ATOM 584 C C . GLY A 1 81 ? 11.132 -9.446 -4.550 1.00 91.50 81 GLY A C 1
ATOM 585 O O . GLY A 1 81 ? 10.794 -10.621 -4.403 1.00 91.50 81 GLY A O 1
ATOM 586 N N . GLN A 1 82 ? 10.805 -8.754 -5.648 1.00 94.12 82 GLN A N 1
ATOM 587 C CA . GLN A 1 82 ? 10.175 -9.411 -6.796 1.00 94.12 82 GLN A CA 1
ATOM 588 C C . GLN A 1 82 ? 11.159 -10.363 -7.483 1.00 94.12 82 GLN A C 1
ATOM 590 O O . GLN A 1 82 ? 12.352 -10.082 -7.615 1.00 94.12 82 GLN A O 1
ATOM 595 N N . LYS A 1 83 ? 10.651 -11.498 -7.970 1.00 95.00 83 LYS A N 1
ATOM 596 C CA . LYS A 1 83 ? 11.464 -12.440 -8.746 1.00 95.00 83 LYS A CA 1
ATOM 597 C C . LYS A 1 83 ? 11.890 -11.790 -10.058 1.00 95.00 83 LYS A C 1
ATOM 599 O O . LYS A 1 83 ? 11.100 -11.107 -10.708 1.00 95.00 83 LYS A O 1
ATOM 604 N N . THR A 1 84 ? 13.117 -12.066 -10.494 1.00 95.75 84 THR A N 1
ATOM 605 C CA . THR A 1 84 ? 13.645 -11.553 -11.767 1.00 95.75 84 THR A CA 1
ATOM 606 C C . THR A 1 84 ? 12.752 -11.914 -12.956 1.00 95.75 84 THR A C 1
ATOM 608 O O . THR A 1 84 ? 12.566 -11.079 -13.837 1.00 95.75 84 THR A O 1
ATOM 611 N N . GLY A 1 85 ? 12.139 -13.105 -12.948 1.00 94.12 85 GLY A N 1
ATOM 612 C CA . GLY A 1 85 ? 11.184 -13.522 -13.981 1.00 94.12 85 GLY A CA 1
ATOM 613 C C . GLY A 1 85 ? 9.917 -12.675 -14.077 1.00 94.12 85 GLY A C 1
ATOM 614 O O . GLY A 1 85 ? 9.379 -12.503 -15.168 1.00 94.12 85 GLY A O 1
ATOM 615 N N . ASP A 1 86 ? 9.485 -12.087 -12.965 1.00 94.81 86 ASP A N 1
ATOM 616 C CA . ASP A 1 86 ? 8.239 -11.326 -12.885 1.00 94.81 86 ASP A CA 1
ATOM 617 C C . ASP A 1 86 ? 8.472 -9.810 -12.968 1.00 94.81 86 ASP A C 1
ATOM 619 O O . ASP A 1 86 ? 7.539 -9.053 -13.235 1.00 94.81 86 ASP A O 1
ATOM 623 N N . ALA A 1 87 ? 9.712 -9.351 -12.775 1.00 95.06 87 ALA A N 1
ATOM 624 C CA . ALA A 1 87 ? 10.042 -7.945 -12.558 1.00 95.06 87 ALA A CA 1
ATOM 625 C C . ALA A 1 87 ? 9.597 -7.015 -13.700 1.00 95.06 87 ALA A C 1
ATOM 627 O O . ALA A 1 87 ? 9.006 -5.968 -13.445 1.00 95.06 87 ALA A O 1
ATOM 628 N N . VAL A 1 88 ? 9.814 -7.393 -14.964 1.00 95.56 88 VAL A N 1
ATOM 629 C CA . VAL A 1 88 ? 9.393 -6.565 -16.114 1.00 95.56 88 VAL A CA 1
ATOM 630 C C . VAL A 1 88 ? 7.866 -6.442 -16.174 1.00 95.56 88 VAL A C 1
ATOM 632 O O . VAL A 1 88 ? 7.334 -5.352 -16.390 1.00 95.56 88 VAL A O 1
ATOM 635 N N . ASN A 1 89 ? 7.144 -7.541 -15.940 1.00 93.50 89 ASN A N 1
ATOM 636 C CA . ASN A 1 89 ? 5.683 -7.526 -15.909 1.00 93.50 89 ASN A CA 1
ATOM 637 C C . ASN A 1 89 ? 5.156 -6.726 -14.708 1.00 93.50 89 ASN A C 1
ATOM 639 O O . ASN A 1 89 ? 4.194 -5.970 -14.836 1.00 93.50 89 ASN A O 1
ATOM 643 N N . PHE A 1 90 ? 5.813 -6.832 -13.554 1.00 94.81 90 PHE A N 1
ATOM 644 C CA . PHE A 1 90 ? 5.498 -6.034 -12.376 1.00 94.81 90 PHE A CA 1
ATOM 645 C C . PHE A 1 90 ? 5.617 -4.532 -12.666 1.00 94.81 90 PHE A C 1
ATOM 647 O O . PHE A 1 90 ? 4.673 -3.780 -12.422 1.00 94.81 90 PHE A O 1
ATOM 654 N N . VAL A 1 91 ? 6.734 -4.101 -13.266 1.00 95.38 91 VAL A N 1
ATOM 655 C CA . VAL A 1 91 ? 6.939 -2.702 -13.678 1.00 95.38 91 VAL A CA 1
ATOM 656 C C . VAL A 1 91 ? 5.883 -2.269 -14.692 1.00 95.38 91 VAL A C 1
ATOM 658 O O . VAL A 1 91 ? 5.348 -1.172 -14.571 1.00 95.38 91 VAL A O 1
ATOM 661 N N . SER A 1 92 ? 5.500 -3.136 -15.636 1.00 94.25 92 SER A N 1
ATOM 662 C CA . SER A 1 92 ? 4.409 -2.841 -16.573 1.00 94.25 92 SER A CA 1
ATOM 663 C C . SER A 1 92 ? 3.093 -2.524 -15.856 1.00 94.25 92 SER A C 1
ATOM 665 O O . SER A 1 92 ? 2.425 -1.546 -16.198 1.00 94.25 92 SER A O 1
ATOM 667 N N . ASN A 1 93 ? 2.723 -3.312 -14.842 1.00 93.00 93 ASN A N 1
ATOM 668 C CA . ASN A 1 93 ? 1.500 -3.072 -14.072 1.00 93.00 93 ASN A CA 1
ATOM 669 C C . ASN A 1 93 ? 1.606 -1.820 -13.198 1.00 93.00 93 ASN A C 1
ATOM 671 O O . ASN A 1 93 ? 0.660 -1.036 -13.163 1.00 93.00 93 ASN A O 1
ATOM 675 N N . SER A 1 94 ? 2.773 -1.560 -12.605 1.00 94.19 94 SER A N 1
ATOM 676 C CA . SER A 1 94 ? 3.039 -0.294 -11.918 1.00 94.19 94 SER A CA 1
ATOM 677 C C . SER A 1 94 ? 2.859 0.917 -12.842 1.00 94.19 94 SER A C 1
ATOM 679 O O . SER A 1 94 ? 2.152 1.860 -12.498 1.00 94.19 94 SER A O 1
ATOM 681 N N . THR A 1 95 ? 3.404 0.880 -14.061 1.00 93.31 95 THR A N 1
ATOM 682 C CA . THR A 1 95 ? 3.237 1.962 -15.043 1.00 93.31 95 THR A CA 1
ATOM 683 C C . THR A 1 95 ? 1.773 2.164 -15.448 1.00 93.31 95 THR A C 1
ATOM 685 O O . THR A 1 95 ? 1.323 3.300 -15.617 1.00 93.31 95 THR A O 1
ATOM 688 N N . LYS A 1 96 ? 0.998 1.082 -15.598 1.00 94.00 96 LYS A N 1
ATOM 689 C CA . LYS A 1 96 ? -0.446 1.180 -15.876 1.00 94.00 96 LYS A CA 1
ATOM 690 C C . LYS A 1 96 ? -1.195 1.813 -14.707 1.00 94.00 96 LYS A C 1
ATOM 692 O O . LYS A 1 96 ? -2.014 2.703 -14.938 1.00 94.00 96 LYS A O 1
ATOM 697 N N . LEU A 1 97 ? -0.892 1.383 -13.481 1.00 95.25 97 LEU A N 1
ATOM 698 C CA . LEU A 1 97 ? -1.453 1.953 -12.262 1.00 95.25 97 LEU A CA 1
ATOM 699 C C . LEU A 1 97 ? -1.127 3.445 -12.161 1.00 95.25 97 LEU A C 1
ATOM 701 O O . LEU A 1 97 ? -2.034 4.237 -11.936 1.00 95.25 97 LEU A O 1
ATOM 705 N N . ALA A 1 98 ? 0.123 3.830 -12.413 1.00 93.88 98 ALA A N 1
ATOM 706 C CA . ALA A 1 98 ? 0.576 5.216 -12.406 1.00 93.88 98 ALA A CA 1
ATOM 707 C C . ALA A 1 98 ? -0.265 6.089 -13.342 1.00 93.88 98 ALA A C 1
ATOM 709 O O . ALA A 1 98 ? -0.845 7.096 -12.936 1.00 93.88 98 ALA A O 1
ATOM 710 N N . LYS A 1 99 ? -0.438 5.632 -14.585 1.00 92.25 99 LYS A N 1
ATOM 711 C CA . LYS A 1 99 ? -1.240 6.338 -15.585 1.00 92.25 99 LYS A CA 1
ATOM 712 C C . LYS A 1 99 ? -2.721 6.440 -15.204 1.00 92.25 99 LYS A C 1
ATOM 714 O O . LYS A 1 99 ? -3.323 7.490 -15.409 1.00 92.25 99 LYS A O 1
ATOM 719 N N . ALA A 1 100 ? -3.318 5.367 -14.687 1.00 93.25 100 ALA A N 1
ATOM 720 C CA . ALA A 1 100 ? -4.730 5.348 -14.290 1.00 93.25 100 ALA A CA 1
ATOM 721 C C . ALA A 1 100 ? -4.996 6.109 -12.977 1.00 93.25 100 ALA A C 1
ATOM 723 O O . ALA A 1 100 ? -6.089 6.625 -12.747 1.00 93.25 100 ALA A O 1
ATOM 724 N N . GLY A 1 101 ? -3.986 6.166 -12.117 1.00 91.75 101 GLY A N 1
ATOM 725 C CA . GLY A 1 101 ? -4.041 6.702 -10.768 1.00 91.75 101 GLY A CA 1
ATOM 726 C C . GLY A 1 101 ? -3.459 8.106 -10.608 1.00 91.75 101 GLY A C 1
ATOM 727 O O . GLY A 1 101 ? -3.314 8.570 -9.477 1.00 91.75 101 GLY A O 1
ATOM 728 N N . PHE A 1 102 ? -3.107 8.756 -11.724 1.00 90.12 102 PHE A N 1
ATOM 729 C CA . PHE A 1 102 ? -2.473 10.079 -11.774 1.00 90.12 102 PHE A CA 1
ATOM 730 C C . PHE A 1 102 ? -1.214 10.181 -10.895 1.00 90.12 102 PHE A C 1
ATOM 732 O O . PHE A 1 102 ? -1.026 11.160 -10.177 1.00 90.12 102 PHE A O 1
ATOM 739 N N . ALA A 1 103 ? -0.373 9.149 -10.938 1.00 92.94 103 ALA A N 1
ATOM 740 C CA . ALA A 1 103 ? 0.862 9.043 -10.169 1.00 92.94 103 ALA A CA 1
ATOM 741 C C . ALA A 1 103 ? 2.074 8.866 -11.089 1.00 92.94 103 ALA A C 1
ATOM 743 O O . ALA A 1 103 ? 1.931 8.533 -12.267 1.00 92.94 103 ALA A O 1
ATOM 744 N N . GLU A 1 104 ? 3.271 9.006 -10.527 1.00 90.44 104 GLU A N 1
ATOM 745 C CA . GLU A 1 104 ? 4.503 8.626 -11.212 1.00 90.44 104 GLU A CA 1
ATOM 746 C C . GLU A 1 104 ? 4.731 7.105 -11.156 1.00 90.44 104 GLU A C 1
ATOM 748 O O . GLU A 1 104 ? 4.280 6.407 -10.236 1.00 90.44 104 GLU A O 1
ATOM 753 N N . ALA A 1 105 ? 5.464 6.569 -12.138 1.00 87.50 105 ALA A N 1
ATOM 754 C CA . ALA A 1 105 ? 5.744 5.133 -12.228 1.00 87.50 105 ALA A CA 1
ATOM 755 C C . ALA A 1 105 ? 6.506 4.609 -10.998 1.00 87.50 105 ALA A C 1
ATOM 757 O O . ALA A 1 105 ? 6.153 3.561 -10.458 1.00 87.50 105 ALA A O 1
ATOM 758 N N . GLY A 1 106 ? 7.500 5.360 -10.513 1.00 87.50 106 GLY A N 1
ATOM 759 C CA . GLY A 1 106 ? 8.261 5.003 -9.310 1.00 87.50 106 GLY A CA 1
ATOM 760 C C . GLY A 1 106 ? 7.412 5.017 -8.033 1.00 87.50 106 GLY A C 1
ATOM 761 O O . GLY A 1 106 ? 7.514 4.108 -7.217 1.00 87.50 106 GLY A O 1
ATOM 762 N N . GLN A 1 107 ? 6.506 5.990 -7.891 1.00 91.88 107 GLN A N 1
ATOM 763 C CA . GLN A 1 107 ? 5.575 6.061 -6.755 1.00 91.88 107 GLN A CA 1
ATOM 764 C C . GLN A 1 107 ? 4.611 4.871 -6.730 1.00 91.88 107 GLN A C 1
ATOM 766 O O . GLN A 1 107 ? 4.383 4.253 -5.691 1.00 91.88 107 GLN A O 1
ATOM 771 N N . SER A 1 108 ? 4.063 4.523 -7.895 1.00 94.50 108 SER A N 1
ATOM 772 C CA . SER A 1 108 ? 3.178 3.364 -8.031 1.00 94.50 108 SER A CA 1
ATOM 773 C C . SER A 1 108 ? 3.920 2.058 -7.768 1.00 94.50 108 SER A C 1
ATOM 775 O O . SER A 1 108 ? 3.353 1.139 -7.178 1.00 94.50 108 SER A O 1
ATOM 777 N N . LEU A 1 109 ? 5.198 1.991 -8.158 1.00 94.62 109 LEU A N 1
ATOM 778 C CA . LEU A 1 109 ? 6.046 0.828 -7.934 1.00 94.62 109 LEU A CA 1
ATOM 779 C C . LEU A 1 109 ? 6.268 0.624 -6.438 1.00 94.62 109 LEU A C 1
ATOM 781 O O . LEU A 1 109 ? 5.988 -0.462 -5.942 1.00 94.62 109 LEU A O 1
ATOM 785 N N . ASP A 1 110 ? 6.709 1.667 -5.734 1.00 93.12 110 ASP A N 1
ATOM 786 C CA . ASP A 1 110 ? 6.972 1.636 -4.293 1.00 93.12 110 ASP A CA 1
ATOM 787 C C . ASP A 1 110 ? 5.715 1.297 -3.476 1.00 93.12 110 ASP A C 1
ATOM 789 O O . ASP A 1 110 ? 5.753 0.479 -2.553 1.00 93.12 110 ASP A O 1
ATOM 793 N N . LEU A 1 111 ? 4.560 1.851 -3.859 1.00 95.56 111 LEU A N 1
ATOM 794 C CA . LEU A 1 111 ? 3.287 1.519 -3.226 1.00 95.56 111 LEU A CA 1
ATOM 795 C C . LEU A 1 111 ? 2.930 0.037 -3.413 1.00 95.56 111 LEU A C 1
ATOM 797 O O . LEU A 1 111 ? 2.576 -0.642 -2.445 1.00 95.56 111 LEU A O 1
ATOM 801 N N . LEU A 1 112 ? 3.015 -0.470 -4.648 1.00 95.94 112 LEU A N 1
ATOM 802 C CA . LEU A 1 112 ? 2.703 -1.865 -4.953 1.00 95.94 112 LEU A CA 1
ATOM 803 C C . LEU A 1 112 ? 3.659 -2.819 -4.239 1.00 95.94 112 LEU A C 1
ATOM 805 O O . LEU A 1 112 ? 3.193 -3.762 -3.599 1.00 95.94 112 LEU A O 1
ATOM 809 N N . THR A 1 113 ? 4.970 -2.573 -4.288 1.00 94.19 113 THR A N 1
ATOM 810 C CA . THR A 1 113 ? 5.954 -3.421 -3.601 1.00 94.19 113 THR A CA 1
ATOM 811 C C . THR A 1 113 ? 5.733 -3.394 -2.091 1.00 94.19 113 THR A C 1
ATOM 813 O O . THR A 1 113 ? 5.688 -4.454 -1.467 1.00 94.19 113 THR A O 1
ATOM 816 N N . THR A 1 114 ? 5.477 -2.223 -1.501 1.00 93.88 114 THR A N 1
ATOM 817 C CA . THR A 1 114 ? 5.173 -2.089 -0.070 1.00 93.88 114 THR A CA 1
ATOM 818 C C . THR A 1 114 ? 3.945 -2.901 0.332 1.00 93.88 114 THR A C 1
ATOM 820 O O . THR A 1 114 ? 3.985 -3.638 1.324 1.00 93.88 114 THR A O 1
ATOM 823 N N . ILE A 1 115 ? 2.851 -2.797 -0.427 1.00 96.31 115 ILE A N 1
ATOM 824 C CA . ILE A 1 115 ? 1.618 -3.542 -0.156 1.00 96.31 115 ILE A CA 1
ATOM 825 C C . ILE A 1 115 ? 1.856 -5.044 -0.298 1.00 96.31 115 ILE A C 1
ATOM 827 O O . ILE A 1 115 ? 1.531 -5.804 0.617 1.00 96.31 115 ILE A O 1
ATOM 831 N N . MET A 1 116 ? 2.429 -5.478 -1.418 1.00 94.56 116 MET A N 1
ATOM 832 C CA . MET A 1 116 ? 2.598 -6.898 -1.709 1.00 94.56 116 MET A CA 1
ATOM 833 C C . MET A 1 116 ? 3.528 -7.565 -0.703 1.00 94.56 116 MET A C 1
ATOM 835 O O . MET A 1 116 ? 3.178 -8.612 -0.161 1.00 94.56 116 MET A O 1
ATOM 839 N N . ASN A 1 117 ? 4.624 -6.907 -0.331 1.00 93.00 117 ASN A N 1
ATOM 840 C CA . ASN A 1 117 ? 5.539 -7.412 0.687 1.00 93.00 117 ASN A CA 1
ATOM 841 C C . ASN A 1 117 ? 4.892 -7.460 2.073 1.00 93.00 117 ASN A C 1
ATOM 843 O O . ASN A 1 117 ? 5.003 -8.464 2.774 1.00 93.00 117 ASN A O 1
ATOM 847 N N . SER A 1 118 ? 4.175 -6.404 2.468 1.00 94.06 118 SER A N 1
ATOM 848 C CA . SER A 1 118 ? 3.534 -6.352 3.787 1.00 94.06 118 SER A CA 1
ATOM 849 C C . SER A 1 118 ? 2.461 -7.427 3.938 1.00 94.06 118 SER A C 1
ATOM 851 O O . SER A 1 118 ? 2.334 -8.053 4.992 1.00 94.06 118 SER A O 1
ATOM 853 N N . TYR A 1 119 ? 1.678 -7.670 2.887 1.00 95.06 119 TYR A N 1
ATOM 854 C CA . TYR A 1 119 ? 0.612 -8.665 2.923 1.00 95.06 119 TYR A CA 1
ATOM 855 C C . TYR A 1 119 ? 1.063 -10.079 2.535 1.00 95.06 119 TYR A C 1
ATOM 857 O O . TYR A 1 119 ? 0.306 -11.012 2.803 1.00 95.06 119 TYR A O 1
ATOM 865 N N . GLY A 1 120 ? 2.285 -10.251 2.018 1.00 93.38 120 GLY A N 1
ATOM 866 C CA . GLY A 1 120 ? 2.811 -11.535 1.545 1.00 93.38 120 GLY A CA 1
ATOM 867 C C . GLY A 1 120 ? 2.109 -12.014 0.274 1.00 93.38 120 GLY A C 1
ATOM 868 O O . GLY A 1 120 ? 1.723 -13.176 0.192 1.00 93.38 120 GLY A O 1
ATOM 869 N N . LEU A 1 121 ? 1.858 -11.095 -0.661 1.00 94.56 121 LEU A N 1
ATOM 870 C CA . LEU A 1 121 ? 1.159 -11.361 -1.916 1.00 94.56 121 LEU A CA 1
ATOM 871 C C . LEU A 1 121 ? 2.153 -11.726 -3.021 1.00 94.56 121 LEU A C 1
ATOM 873 O O . LEU A 1 121 ? 3.195 -11.089 -3.170 1.00 94.56 121 LEU A O 1
ATOM 877 N N . GLU A 1 122 ? 1.793 -12.720 -3.825 1.00 91.44 122 GLU A N 1
ATOM 878 C CA . GLU A 1 122 ? 2.566 -13.139 -4.996 1.00 91.44 122 GLU A CA 1
ATOM 879 C C . GLU A 1 122 ? 2.444 -12.125 -6.141 1.00 91.44 122 GLU A C 1
ATOM 881 O O . GLU A 1 122 ? 1.416 -11.464 -6.278 1.00 91.44 122 GLU A O 1
ATOM 886 N N . ALA A 1 123 ? 3.447 -12.063 -7.025 1.00 88.38 123 ALA A N 1
ATOM 887 C CA . ALA A 1 123 ? 3.474 -11.160 -8.184 1.00 88.38 123 ALA A CA 1
ATOM 888 C C . ALA A 1 123 ? 2.205 -11.235 -9.062 1.00 88.38 123 ALA A C 1
ATOM 890 O O . ALA A 1 123 ? 1.783 -10.230 -9.633 1.00 88.38 123 ALA A O 1
ATOM 891 N N . SER A 1 124 ? 1.556 -12.403 -9.136 1.00 89.38 124 SER A N 1
ATOM 892 C CA . SER A 1 124 ? 0.299 -12.603 -9.872 1.00 89.38 124 SER A CA 1
ATOM 893 C C . SER A 1 124 ? -0.876 -11.778 -9.336 1.00 89.38 124 SER A C 1
ATOM 895 O O . SER A 1 124 ? -1.808 -11.495 -10.084 1.00 89.38 124 SER A O 1
ATOM 897 N N . GLU A 1 125 ? -0.831 -11.363 -8.069 1.00 94.19 125 GLU A N 1
ATOM 898 C CA . GLU A 1 125 ? -1.874 -10.562 -7.417 1.00 94.19 125 GLU A CA 1
ATOM 899 C C . GLU A 1 125 ? -1.731 -9.056 -7.686 1.00 94.19 125 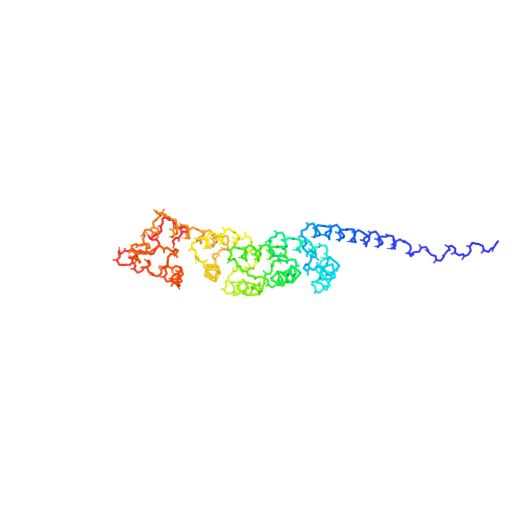GLU A C 1
ATOM 901 O O . GLU A 1 125 ? -2.596 -8.282 -7.275 1.00 94.19 125 GLU A O 1
ATOM 906 N N . VAL A 1 126 ? -0.674 -8.611 -8.382 1.00 93.56 126 VAL A N 1
ATOM 907 C CA . VAL A 1 126 ? -0.407 -7.178 -8.608 1.00 93.56 126 VAL A CA 1
ATOM 908 C C . VAL A 1 126 ? -1.593 -6.462 -9.262 1.00 93.56 126 VAL A C 1
ATOM 910 O O . VAL A 1 126 ? -1.937 -5.358 -8.852 1.00 93.56 126 VAL A O 1
ATOM 913 N N . ASN A 1 127 ? -2.284 -7.121 -10.200 1.00 93.75 127 ASN A N 1
ATOM 914 C CA . ASN A 1 127 ? -3.471 -6.566 -10.854 1.00 93.75 127 ASN A CA 1
ATOM 915 C C . ASN A 1 127 ? -4.630 -6.379 -9.869 1.00 93.75 127 ASN A C 1
ATOM 917 O O . ASN A 1 127 ? -5.243 -5.318 -9.855 1.00 93.75 127 ASN A O 1
ATOM 921 N N . ASN A 1 128 ? -4.880 -7.359 -8.993 1.00 95.50 128 ASN A N 1
ATOM 922 C CA . ASN A 1 128 ? -5.931 -7.264 -7.976 1.00 95.50 128 ASN A CA 1
ATOM 923 C C . ASN A 1 128 ? -5.657 -6.098 -7.012 1.00 95.50 128 ASN A C 1
ATOM 925 O O . ASN A 1 128 ? -6.575 -5.374 -6.621 1.00 95.50 128 ASN A O 1
ATOM 929 N N . VAL A 1 129 ? -4.389 -5.894 -6.640 1.00 96.62 129 VAL A N 1
ATOM 930 C CA . VAL A 1 129 ? -3.972 -4.764 -5.799 1.00 96.62 129 VAL A CA 1
AT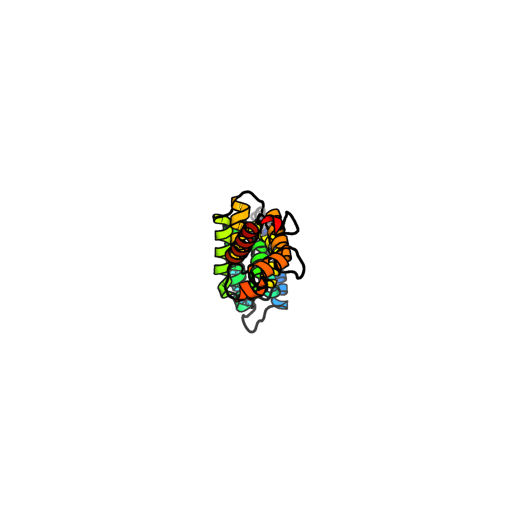OM 931 C C . VAL A 1 129 ? -4.149 -3.437 -6.542 1.00 96.62 129 VAL A C 1
ATOM 933 O O . VAL A 1 129 ? -4.727 -2.506 -5.982 1.00 96.62 129 VAL A O 1
ATOM 936 N N . SER A 1 130 ? -3.701 -3.343 -7.798 1.00 96.19 130 SER A N 1
ATOM 937 C CA . SER A 1 130 ? -3.891 -2.152 -8.633 1.00 96.19 130 SER A CA 1
ATOM 938 C C . SER A 1 130 ? -5.371 -1.790 -8.781 1.00 96.19 130 SER A C 1
ATOM 940 O O . SER A 1 130 ? -5.739 -0.641 -8.546 1.00 96.19 130 SER A O 1
ATOM 942 N N . ASP A 1 131 ? -6.230 -2.763 -9.084 1.00 96.31 131 ASP A N 1
ATOM 943 C CA . ASP A 1 131 ? -7.673 -2.558 -9.231 1.00 96.31 131 ASP A CA 1
ATOM 944 C C . ASP A 1 131 ? -8.314 -2.085 -7.922 1.00 96.31 131 ASP A C 1
ATOM 946 O O . ASP A 1 131 ? -9.172 -1.201 -7.927 1.00 96.31 131 ASP A O 1
ATOM 950 N N . MET A 1 132 ? -7.865 -2.608 -6.778 1.00 97.38 132 MET A N 1
ATOM 951 C CA . MET A 1 132 ? -8.335 -2.166 -5.466 1.00 97.38 132 MET A CA 1
ATOM 952 C C . MET A 1 132 ? -7.959 -0.708 -5.177 1.00 97.38 132 MET A C 1
ATOM 954 O O . MET A 1 132 ? -8.783 0.047 -4.653 1.00 97.38 132 MET A O 1
ATOM 958 N N . LEU A 1 133 ? -6.742 -0.289 -5.533 1.00 97.81 133 LEU A N 1
ATOM 959 C CA . LEU A 1 133 ? -6.286 1.097 -5.384 1.00 97.81 133 LEU A CA 1
ATOM 960 C C . LEU A 1 133 ? -7.052 2.043 -6.315 1.00 97.81 133 LEU A C 1
ATOM 962 O O . LEU A 1 133 ? -7.518 3.092 -5.873 1.00 97.81 133 LEU A O 1
ATOM 966 N N . ILE A 1 134 ? -7.265 1.644 -7.571 1.00 97.62 134 ILE A N 1
ATOM 967 C CA . ILE A 1 134 ? -8.074 2.409 -8.527 1.00 97.62 134 ILE A CA 1
ATOM 968 C C . ILE A 1 134 ? -9.525 2.510 -8.062 1.00 97.62 134 ILE A C 1
ATOM 970 O O . ILE A 1 134 ? -10.111 3.589 -8.103 1.00 97.62 134 ILE A O 1
ATOM 974 N N . ASN A 1 135 ? -10.110 1.427 -7.551 1.00 97.81 135 ASN A N 1
ATOM 975 C CA . ASN A 1 135 ? -11.455 1.474 -6.994 1.00 97.81 135 ASN A CA 1
ATOM 976 C C . ASN A 1 135 ? -11.526 2.391 -5.764 1.00 97.81 135 ASN A C 1
ATOM 978 O O . ASN A 1 135 ? -12.465 3.172 -5.648 1.00 97.81 135 ASN A O 1
ATOM 982 N N . THR A 1 136 ? -10.516 2.354 -4.888 1.00 97.94 136 THR A N 1
ATOM 983 C CA . THR A 1 136 ? -10.403 3.269 -3.736 1.00 97.94 136 THR A CA 1
ATOM 984 C C . THR A 1 136 ? -10.411 4.727 -4.188 1.00 97.94 136 THR A C 1
ATOM 986 O O . THR A 1 136 ? -11.143 5.534 -3.622 1.00 97.94 136 THR A O 1
ATOM 989 N N . GLN A 1 137 ? -9.651 5.049 -5.238 1.00 97.62 137 GLN A N 1
ATOM 990 C CA . GLN A 1 137 ? -9.669 6.364 -5.880 1.00 97.62 137 GLN A CA 1
ATOM 991 C C . GLN A 1 137 ? -11.057 6.710 -6.442 1.00 97.62 137 GLN A C 1
ATOM 993 O O . GLN A 1 137 ? -11.540 7.817 -6.235 1.00 97.62 137 GLN A O 1
ATOM 998 N N . ASN A 1 138 ? -11.713 5.773 -7.134 1.00 96.88 138 ASN A N 1
ATOM 999 C CA . ASN A 1 138 ? -12.983 6.025 -7.822 1.00 96.88 138 ASN A CA 1
ATOM 1000 C C . ASN A 1 138 ? -14.161 6.266 -6.869 1.00 96.88 138 ASN A C 1
ATOM 1002 O O . ASN A 1 138 ? -15.056 7.042 -7.198 1.00 96.88 138 ASN A O 1
ATOM 1006 N N . VAL A 1 139 ? -14.197 5.575 -5.724 1.00 97.81 139 VAL A N 1
ATOM 1007 C CA . VAL A 1 139 ? -15.274 5.728 -4.728 1.00 97.81 139 VAL A CA 1
ATOM 1008 C C . VAL A 1 139 ? -14.927 6.712 -3.607 1.00 97.81 139 VAL A C 1
ATOM 1010 O O . VAL A 1 139 ? -15.816 7.165 -2.889 1.00 97.81 139 VAL A O 1
ATOM 1013 N N . GLY A 1 140 ? -13.646 7.040 -3.451 1.00 97.25 140 GLY A N 1
ATOM 1014 C CA . GLY A 1 140 ? -13.153 8.066 -2.541 1.00 97.25 140 GLY A CA 1
ATOM 1015 C C . GLY A 1 140 ? -12.990 9.426 -3.218 1.00 97.25 140 GLY A C 1
ATOM 1016 O O . GLY A 1 140 ? -13.360 9.641 -4.369 1.00 97.25 140 GLY A O 1
ATOM 1017 N N . LYS A 1 141 ? -12.390 10.365 -2.485 1.00 95.94 141 LYS A N 1
ATOM 1018 C CA . LYS A 1 141 ? -11.916 11.646 -3.030 1.00 95.94 141 LYS A CA 1
ATOM 1019 C C . LYS A 1 141 ? -10.399 11.721 -2.870 1.00 95.94 141 LYS A C 1
ATOM 1021 O O . LYS A 1 141 ? -9.886 12.551 -2.122 1.00 95.94 141 LYS A O 1
ATOM 1026 N N . VAL A 1 142 ? -9.712 10.779 -3.511 1.00 97.12 142 VAL A N 1
ATOM 1027 C CA . VAL A 1 142 ? -8.263 10.566 -3.414 1.00 97.12 142 VAL A CA 1
ATOM 1028 C C . VAL A 1 142 ? -7.730 9.979 -4.717 1.00 97.12 142 VAL A C 1
ATOM 1030 O O . VAL A 1 142 ? -8.481 9.346 -5.450 1.00 97.12 142 VAL A O 1
ATOM 1033 N N . THR A 1 143 ? -6.447 10.162 -4.997 1.00 97.19 143 THR A N 1
ATOM 1034 C CA . THR A 1 143 ? -5.733 9.574 -6.138 1.00 97.19 143 THR A CA 1
ATOM 1035 C C . THR A 1 143 ? -4.744 8.499 -5.695 1.00 97.19 143 THR A C 1
ATOM 1037 O O . THR A 1 143 ? -4.300 8.485 -4.546 1.00 97.19 143 THR A O 1
ATOM 1040 N N . VAL A 1 144 ? -4.336 7.603 -6.598 1.00 96.50 144 VAL A N 1
ATOM 1041 C CA . VAL A 1 144 ? -3.255 6.646 -6.289 1.00 96.50 144 VAL A CA 1
ATOM 1042 C C . VAL A 1 144 ? -1.944 7.372 -5.982 1.00 96.50 144 VAL A C 1
ATOM 1044 O O . VAL A 1 144 ? -1.197 6.918 -5.118 1.00 96.50 144 VAL A O 1
ATOM 1047 N N . GLY A 1 145 ? -1.693 8.518 -6.622 1.00 95.69 145 GLY A N 1
ATOM 1048 C CA . GLY A 1 145 ? -0.555 9.381 -6.301 1.00 95.69 145 GLY A CA 1
ATOM 1049 C C . GLY A 1 145 ? -0.553 9.779 -4.826 1.00 95.69 145 GLY A C 1
ATOM 1050 O O . GLY A 1 145 ? 0.396 9.477 -4.110 1.00 95.69 145 GLY A O 1
ATOM 1051 N N . GLU A 1 146 ? -1.658 10.335 -4.330 1.00 96.62 146 GLU A N 1
ATOM 1052 C CA . GLU A 1 146 ? -1.802 10.682 -2.908 1.00 96.62 146 GLU A CA 1
ATOM 1053 C C . GLU A 1 146 ? -1.706 9.454 -1.993 1.00 96.62 146 GLU A C 1
ATOM 1055 O O . GLU A 1 146 ? -1.075 9.515 -0.938 1.00 96.62 146 GLU A O 1
ATOM 1060 N N . LEU A 1 147 ? -2.297 8.319 -2.386 1.00 97.12 147 LEU A N 1
ATOM 1061 C CA . LEU A 1 147 ? -2.191 7.073 -1.623 1.00 97.12 147 LEU A CA 1
ATOM 1062 C C . LEU A 1 147 ? -0.737 6.595 -1.515 1.00 97.12 147 LEU A C 1
ATOM 1064 O O . LEU A 1 147 ? -0.334 6.147 -0.441 1.00 97.12 147 LEU A O 1
ATOM 1068 N N . SER A 1 148 ? 0.064 6.720 -2.576 1.00 95.25 148 SER A N 1
ATOM 1069 C CA . SER A 1 148 ? 1.473 6.303 -2.580 1.00 95.25 148 SER A CA 1
ATOM 1070 C C . SER A 1 148 ? 2.320 7.061 -1.555 1.00 95.25 148 SER A C 1
ATOM 1072 O O . SER A 1 148 ? 3.204 6.480 -0.933 1.00 95.25 148 SER A O 1
ATOM 1074 N N . GLU A 1 149 ? 1.986 8.322 -1.275 1.00 94.88 149 GLU A N 1
ATOM 1075 C CA . GLU A 1 149 ? 2.714 9.156 -0.312 1.00 94.88 149 GLU A CA 1
ATOM 1076 C C . GLU A 1 149 ? 2.432 8.783 1.153 1.00 94.88 149 GLU A C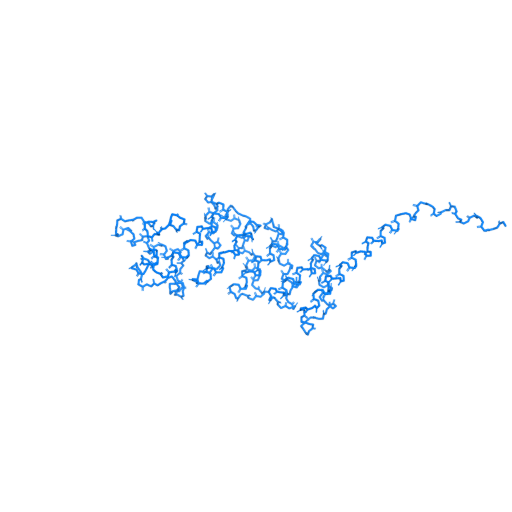 1
ATOM 1078 O O . GLU A 1 149 ? 3.201 9.127 2.065 1.00 94.88 149 GLU A O 1
ATOM 1083 N N . VAL A 1 150 ? 1.305 8.110 1.410 1.00 95.31 150 VAL A N 1
ATOM 1084 C CA . VAL A 1 150 ? 0.776 7.953 2.771 1.00 95.31 150 VAL A CA 1
ATOM 1085 C C . VAL A 1 150 ? 0.532 6.505 3.187 1.00 95.31 150 VAL A C 1
ATOM 1087 O O . VAL A 1 150 ? 0.730 6.167 4.357 1.00 95.31 150 VAL A O 1
ATOM 1090 N N . MET A 1 151 ? 0.161 5.613 2.264 1.00 94.25 151 MET A N 1
ATOM 1091 C CA . MET A 1 151 ? -0.216 4.235 2.592 1.00 94.25 151 MET A CA 1
ATOM 1092 C C . MET A 1 151 ? 0.945 3.424 3.166 1.00 94.25 151 MET A C 1
ATOM 1094 O O . MET A 1 151 ? 0.718 2.628 4.080 1.00 94.25 151 MET A O 1
ATOM 1098 N N . GLY A 1 152 ? 2.183 3.676 2.728 1.00 90.75 152 GLY A N 1
ATOM 1099 C CA . GLY A 1 152 ? 3.364 2.987 3.258 1.00 90.75 152 GLY A CA 1
ATOM 1100 C C . GLY A 1 152 ? 3.552 3.144 4.774 1.00 90.75 152 GLY A C 1
ATOM 1101 O O . GLY A 1 152 ? 4.130 2.276 5.420 1.00 90.75 152 GLY A O 1
ATOM 1102 N N . LYS A 1 153 ? 2.984 4.198 5.379 1.00 90.81 153 LYS A N 1
ATOM 1103 C CA . LYS A 1 153 ? 3.065 4.463 6.827 1.00 90.81 153 LYS A CA 1
ATOM 1104 C C . LYS A 1 153 ? 2.060 3.667 7.659 1.00 90.81 153 LYS A C 1
ATOM 1106 O O . LYS A 1 153 ? 2.272 3.493 8.854 1.00 90.81 153 LYS A O 1
ATOM 1111 N N . VAL A 1 154 ? 0.957 3.216 7.058 1.00 95.25 154 VAL A N 1
ATOM 1112 C CA . VAL A 1 154 ? -0.146 2.552 7.779 1.00 95.25 154 VAL A CA 1
ATOM 1113 C C . VAL A 1 154 ? -0.307 1.083 7.403 1.00 95.25 154 VAL A C 1
ATOM 1115 O O . VAL A 1 154 ? -0.772 0.298 8.226 1.00 95.25 154 VAL A O 1
ATOM 1118 N N . VAL A 1 155 ? 0.113 0.683 6.199 1.00 96.12 155 VAL A N 1
ATOM 1119 C CA . VAL A 1 155 ? 0.054 -0.710 5.734 1.00 96.12 155 VAL A CA 1
ATOM 1120 C C . VAL A 1 155 ? 0.731 -1.681 6.722 1.00 96.12 155 VAL A C 1
ATOM 1122 O O . VAL A 1 155 ? 0.075 -2.659 7.097 1.00 96.12 155 VAL A O 1
ATOM 1125 N N . PRO A 1 156 ? 1.958 -1.423 7.228 1.00 92.50 156 PRO A N 1
ATOM 1126 C CA . PRO A 1 156 ? 2.595 -2.313 8.201 1.00 92.50 156 PRO A CA 1
ATOM 1127 C C . PRO A 1 156 ? 1.803 -2.435 9.510 1.00 92.50 156 PRO A C 1
ATOM 1129 O O . PRO A 1 156 ? 1.634 -3.537 10.031 1.00 92.50 156 PRO A O 1
ATOM 1132 N N . THR A 1 157 ? 1.259 -1.322 10.018 1.00 94.38 157 THR A N 1
ATOM 1133 C CA . THR A 1 157 ? 0.439 -1.302 11.241 1.00 94.38 157 THR A CA 1
ATOM 1134 C C . THR A 1 157 ? -0.861 -2.083 11.059 1.00 94.38 157 THR A C 1
ATOM 1136 O O . THR A 1 157 ? -1.205 -2.919 11.895 1.00 94.38 157 THR A O 1
ATOM 1139 N N . ALA A 1 158 ? -1.578 -1.841 9.958 1.00 96.44 158 ALA A N 1
ATOM 1140 C CA . ALA A 1 158 ? -2.824 -2.532 9.635 1.00 96.44 158 ALA A CA 1
ATOM 1141 C C . ALA A 1 158 ? -2.599 -4.051 9.582 1.00 96.44 158 ALA A C 1
ATOM 1143 O O . ALA A 1 158 ? -3.294 -4.814 10.261 1.00 96.44 158 ALA A O 1
ATOM 1144 N N . LYS A 1 159 ? -1.550 -4.477 8.867 1.00 95.25 159 LYS A N 1
ATOM 1145 C CA . LYS A 1 159 ? -1.154 -5.882 8.779 1.00 95.25 159 LYS A CA 1
ATOM 1146 C C . LYS A 1 159 ? -0.809 -6.479 10.143 1.00 95.25 159 LYS A C 1
ATOM 1148 O O . LYS A 1 159 ? -1.248 -7.594 10.428 1.00 95.25 159 LYS A O 1
ATOM 1153 N N . ALA A 1 160 ? -0.052 -5.765 10.980 1.00 94.19 160 ALA A N 1
ATOM 1154 C CA . ALA A 1 160 ? 0.362 -6.243 12.301 1.00 94.19 160 ALA A CA 1
ATOM 1155 C C . ALA A 1 160 ? -0.833 -6.585 13.207 1.00 94.19 160 ALA A C 1
ATOM 1157 O O . ALA A 1 160 ? -0.768 -7.539 13.982 1.00 94.19 160 ALA A O 1
ATOM 1158 N N . TYR A 1 161 ? -1.947 -5.861 13.067 1.00 95.12 161 TYR A N 1
ATOM 1159 C CA . TYR A 1 161 ? -3.183 -6.129 13.807 1.00 95.12 161 TYR A CA 1
ATOM 1160 C C . TYR A 1 161 ? -4.204 -6.990 13.047 1.00 95.12 161 TYR A C 1
ATOM 1162 O O . TYR A 1 161 ? -5.313 -7.211 13.534 1.00 95.12 161 TYR A O 1
ATOM 1170 N N . GLY A 1 162 ? -3.828 -7.520 11.880 1.00 94.38 162 GLY A N 1
ATOM 1171 C CA . GLY A 1 162 ? -4.644 -8.442 11.091 1.00 94.38 162 GLY A CA 1
ATOM 1172 C C . GLY A 1 162 ? -5.700 -7.776 10.207 1.00 94.38 162 GLY A C 1
ATOM 1173 O O . GLY A 1 162 ? -6.520 -8.484 9.628 1.00 94.38 162 GLY A O 1
ATOM 1174 N N . VAL A 1 163 ? -5.688 -6.449 10.074 1.00 96.62 163 VAL A N 1
ATOM 1175 C CA . VAL A 1 163 ? -6.567 -5.733 9.141 1.00 96.62 163 VAL A CA 1
ATOM 1176 C C . VAL A 1 163 ? -6.062 -5.983 7.723 1.00 96.62 163 VAL A C 1
ATOM 1178 O O . VAL A 1 163 ? -4.880 -5.792 7.440 1.00 96.62 163 VAL A O 1
ATOM 1181 N N . ASN A 1 164 ? -6.939 -6.450 6.833 1.00 95.50 164 ASN A N 1
ATOM 1182 C CA . ASN A 1 164 ? -6.565 -6.718 5.446 1.00 95.50 164 ASN A CA 1
ATOM 1183 C C . ASN A 1 164 ? -6.568 -5.442 4.583 1.00 95.50 164 ASN A C 1
ATOM 1185 O O . ASN A 1 164 ? -7.145 -4.414 4.950 1.00 95.50 164 ASN A O 1
ATOM 1189 N N . LEU A 1 165 ? -5.940 -5.533 3.407 1.00 96.38 165 LEU A N 1
ATOM 1190 C CA . LEU A 1 165 ? -5.826 -4.412 2.475 1.00 96.38 165 LEU A CA 1
ATOM 1191 C C . LEU A 1 165 ? -7.193 -3.859 2.051 1.00 96.38 165 LEU A C 1
ATOM 1193 O O . LEU A 1 165 ? -7.360 -2.648 2.025 1.00 96.38 165 LEU A O 1
ATOM 1197 N N . ALA A 1 166 ? -8.183 -4.718 1.793 1.00 96.19 166 ALA A N 1
ATOM 1198 C CA . ALA A 1 166 ? -9.514 -4.287 1.357 1.00 96.19 166 ALA A CA 1
ATOM 1199 C C . ALA A 1 166 ? -10.208 -3.395 2.396 1.00 96.19 166 ALA A C 1
ATOM 1201 O O . ALA A 1 166 ? -10.834 -2.392 2.049 1.00 96.19 166 ALA A O 1
ATOM 1202 N N . GLN A 1 167 ? -10.061 -3.725 3.678 1.00 96.56 167 GLN A N 1
ATOM 1203 C CA . GLN A 1 167 ? -10.581 -2.917 4.778 1.00 96.56 167 GLN A CA 1
ATOM 1204 C C . GLN A 1 167 ? -9.815 -1.602 4.933 1.00 96.56 167 GLN A C 1
ATOM 1206 O O . GLN A 1 167 ? -10.435 -0.568 5.170 1.00 96.56 167 GLN A O 1
ATOM 1211 N N . LEU A 1 168 ? -8.489 -1.624 4.766 1.00 97.06 168 LEU A N 1
ATOM 1212 C CA . LEU A 1 168 ? -7.671 -0.411 4.774 1.00 97.06 168 LEU A CA 1
ATOM 1213 C C . LEU A 1 168 ? -8.057 0.536 3.623 1.00 97.06 168 LEU A C 1
ATOM 1215 O O . LEU A 1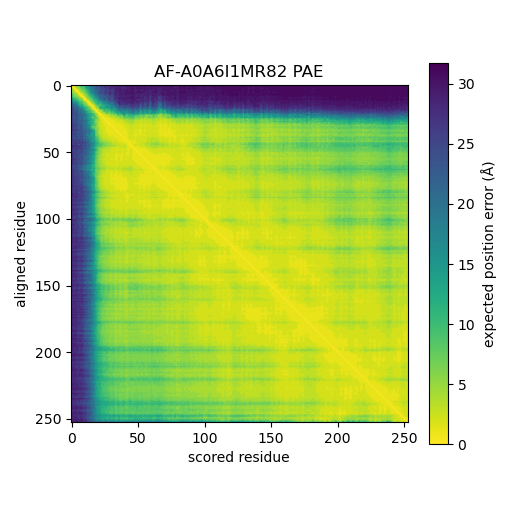 168 ? -8.293 1.720 3.847 1.00 97.06 168 LEU A O 1
ATOM 1219 N N . SER A 1 169 ? -8.183 0.002 2.409 1.00 97.69 169 SER A N 1
ATOM 1220 C CA . SER A 1 169 ? -8.649 0.710 1.214 1.00 97.69 169 SER A CA 1
ATOM 1221 C C . SER A 1 169 ? -10.052 1.287 1.399 1.00 97.69 169 SER A C 1
ATOM 1223 O O . SER A 1 169 ? -10.290 2.450 1.088 1.00 97.69 169 SER A O 1
ATOM 1225 N N . SER A 1 170 ? -10.965 0.514 1.990 1.00 97.06 170 SER A N 1
ATOM 1226 C CA . SER A 1 170 ? -12.316 0.987 2.315 1.00 97.06 170 SER A CA 1
ATOM 1227 C C . SER A 1 170 ? -12.296 2.129 3.336 1.00 97.06 170 SER A C 1
ATOM 1229 O O . SER A 1 170 ? -13.076 3.066 3.210 1.00 97.06 170 SER A O 1
ATOM 1231 N N . GLY A 1 171 ? -11.375 2.101 4.306 1.00 97.12 171 GLY A N 1
ATOM 1232 C CA . GLY A 1 171 ? -11.155 3.207 5.242 1.00 97.12 171 GLY A CA 1
ATOM 1233 C C . GLY A 1 171 ? -10.731 4.501 4.541 1.00 97.12 171 GLY A C 1
ATOM 1234 O O . GLY A 1 171 ? -11.313 5.553 4.802 1.00 97.12 171 GLY A O 1
ATOM 1235 N N . TYR A 1 172 ? -9.782 4.427 3.599 1.00 98.06 172 TYR A N 1
ATOM 1236 C CA . TYR A 1 172 ? -9.410 5.581 2.769 1.00 98.06 172 TYR A CA 1
ATOM 1237 C C . TYR A 1 172 ? -10.580 6.087 1.927 1.00 98.06 172 TYR A C 1
ATOM 1239 O O . TYR A 1 172 ? -10.835 7.290 1.916 1.00 98.06 172 TYR A O 1
ATOM 1247 N N . ALA A 1 173 ? -11.301 5.197 1.242 1.00 98.12 173 ALA A N 1
ATOM 1248 C CA . ALA A 1 173 ? -12.455 5.579 0.432 1.00 98.12 173 ALA A CA 1
ATOM 1249 C C . ALA A 1 173 ? -13.517 6.305 1.276 1.00 98.12 173 ALA A C 1
ATOM 1251 O O . ALA A 1 173 ? -13.953 7.398 0.921 1.00 98.12 173 ALA A O 1
ATOM 1252 N N . GLU A 1 174 ? -13.868 5.750 2.437 1.00 97.06 174 GLU A N 1
ATOM 1253 C CA . GLU A 1 174 ? -14.879 6.308 3.337 1.00 97.06 174 GLU A CA 1
ATOM 1254 C C . GLU A 1 174 ? -14.477 7.689 3.872 1.00 97.06 174 GLU A C 1
ATOM 1256 O O . GLU A 1 174 ? -15.250 8.643 3.771 1.00 97.06 174 GLU A O 1
ATOM 1261 N N . LEU A 1 175 ? -13.265 7.828 4.417 1.00 97.38 175 LEU A N 1
ATOM 1262 C CA . LEU A 1 175 ? -12.807 9.090 5.004 1.00 97.38 175 LEU A CA 1
ATOM 1263 C C . LEU A 1 175 ? -12.645 10.177 3.935 1.00 97.38 175 LEU A C 1
ATOM 1265 O O . LEU A 1 175 ? -13.114 11.306 4.108 1.00 97.38 175 LEU A O 1
ATOM 1269 N N . THR A 1 176 ? -12.048 9.825 2.796 1.00 98.12 176 THR A N 1
ATOM 1270 C CA . THR A 1 176 ? -11.800 10.788 1.719 1.00 98.12 176 THR A CA 1
ATOM 1271 C C . THR A 1 176 ? -13.078 11.201 1.008 1.00 98.12 176 THR A C 1
ATOM 1273 O O . THR A 1 176 ? -13.236 12.385 0.716 1.00 98.12 176 THR A O 1
ATOM 1276 N N . SER A 1 177 ? -14.054 10.302 0.832 1.00 98.00 177 SER A N 1
ATOM 1277 C CA . SER A 1 177 ? -15.374 10.666 0.289 1.00 98.00 177 SER A CA 1
ATOM 1278 C C . SER A 1 177 ? -16.086 11.740 1.129 1.00 98.00 177 SER A C 1
ATOM 1280 O O . SER A 1 177 ? -16.798 12.585 0.585 1.00 98.00 177 SER A O 1
ATOM 1282 N N . LYS A 1 178 ? -15.821 11.785 2.444 1.00 97.31 178 LYS A N 1
ATOM 1283 C CA . LYS A 1 178 ? -16.313 12.817 3.376 1.00 97.31 178 LYS A CA 1
ATOM 1284 C C . LYS A 1 178 ? -15.477 14.100 3.379 1.00 97.31 178 LYS A C 1
ATOM 1286 O O . LYS A 1 178 ? -15.757 15.019 4.144 1.00 97.31 178 LYS A O 1
ATOM 1291 N N . GLY A 1 179 ? -14.464 14.187 2.521 1.00 96.00 179 GLY A N 1
ATOM 1292 C CA . GLY A 1 179 ? -13.593 15.349 2.375 1.00 96.00 179 GLY A CA 1
ATOM 1293 C C . GLY A 1 179 ? -12.385 15.369 3.312 1.00 96.00 179 GLY A C 1
ATOM 1294 O O . GLY A 1 179 ? -11.671 16.372 3.325 1.00 96.00 179 GLY A O 1
ATOM 1295 N N . ILE A 1 180 ? -12.126 14.296 4.066 1.00 97.56 180 ILE A N 1
ATOM 1296 C CA . ILE A 1 180 ? -10.905 14.172 4.869 1.00 97.56 180 ILE A CA 1
ATOM 1297 C C . ILE A 1 180 ? -9.761 13.815 3.923 1.00 97.56 180 ILE A C 1
ATOM 1299 O O . ILE A 1 180 ? -9.813 12.828 3.201 1.00 97.56 180 ILE A O 1
ATOM 1303 N N . LYS A 1 181 ? -8.710 14.625 3.902 1.00 97.75 181 LYS A N 1
ATOM 1304 C CA . LYS A 1 181 ? -7.559 14.400 3.022 1.00 97.75 181 LYS A CA 1
ATOM 1305 C C . LYS A 1 181 ? -6.843 13.078 3.334 1.00 97.75 181 LYS A C 1
ATOM 1307 O O . LYS A 1 181 ? -6.985 12.509 4.419 1.00 97.75 181 LYS A O 1
ATOM 1312 N N . ALA A 1 182 ? -6.064 12.583 2.372 1.00 97.12 182 ALA A N 1
ATOM 1313 C CA . ALA A 1 182 ? -5.394 11.288 2.473 1.00 97.12 182 ALA A CA 1
ATOM 1314 C C . ALA A 1 182 ? -4.455 11.197 3.689 1.00 97.12 182 ALA A C 1
ATOM 1316 O O . ALA A 1 182 ? -4.547 10.238 4.448 1.00 97.12 182 ALA A O 1
ATOM 1317 N N . ALA A 1 183 ? -3.617 12.211 3.929 1.00 97.38 183 ALA A N 1
ATOM 1318 C CA . ALA A 1 183 ? -2.662 12.224 5.043 1.00 97.38 183 ALA A CA 1
ATOM 1319 C C . ALA A 1 183 ? -3.346 12.227 6.426 1.00 97.38 183 ALA A C 1
ATOM 1321 O O . ALA A 1 183 ? -2.930 11.518 7.348 1.00 97.38 183 ALA A O 1
ATOM 1322 N N . GLU A 1 184 ? -4.424 12.992 6.568 1.00 97.69 184 GLU A N 1
ATOM 1323 C CA . GLU A 1 184 ? -5.266 13.026 7.759 1.00 97.69 184 GLU A CA 1
ATOM 1324 C C . GLU A 1 184 ? -5.969 11.676 7.952 1.00 97.69 184 GLU A C 1
ATOM 1326 O O . GLU A 1 184 ? -5.940 11.121 9.048 1.00 97.69 184 GLU A O 1
ATOM 1331 N N . SER A 1 185 ? -6.486 11.080 6.872 1.00 97.81 185 SER A N 1
ATOM 1332 C CA . SER A 1 185 ? -7.085 9.739 6.898 1.00 97.81 185 SER A CA 1
ATOM 1333 C C . SER A 1 185 ? -6.086 8.678 7.366 1.00 97.81 185 SER A C 1
ATOM 1335 O O . SER A 1 185 ? -6.415 7.841 8.207 1.00 97.81 185 SER A O 1
ATOM 1337 N N . THR A 1 186 ? -4.842 8.728 6.878 1.00 97.38 186 THR A N 1
ATOM 1338 C CA . THR A 1 186 ? -3.744 7.863 7.338 1.00 97.38 186 THR A CA 1
ATOM 1339 C C . THR A 1 186 ? -3.493 8.026 8.827 1.00 97.38 186 THR A C 1
ATOM 1341 O O . THR A 1 186 ? -3.321 7.031 9.527 1.00 97.38 186 THR A O 1
ATOM 1344 N N . THR A 1 187 ? -3.480 9.269 9.313 1.00 97.06 187 THR A N 1
ATOM 1345 C CA . THR A 1 187 ? -3.274 9.574 10.732 1.00 97.06 187 THR A CA 1
ATOM 1346 C C . THR A 1 187 ? -4.389 8.966 11.574 1.00 97.06 187 THR A C 1
ATOM 1348 O O . THR A 1 187 ? -4.095 8.227 12.511 1.00 97.06 187 THR A O 1
ATOM 1351 N N . TYR A 1 188 ? -5.649 9.184 11.194 1.00 97.00 188 TYR A N 1
ATOM 1352 C CA . TYR A 1 188 ? -6.801 8.641 11.914 1.00 97.00 188 TYR A CA 1
ATOM 1353 C C . TYR A 1 188 ? -6.797 7.115 11.942 1.00 97.00 188 TYR A C 1
ATOM 1355 O O . TYR A 1 188 ? -6.895 6.505 13.005 1.00 97.00 188 TYR A O 1
ATOM 1363 N N . MET A 1 189 ? -6.580 6.472 10.793 1.00 97.25 189 MET A N 1
ATOM 1364 C CA . MET A 1 189 ? -6.528 5.012 10.730 1.00 97.25 189 MET A CA 1
ATOM 1365 C C . MET A 1 189 ? -5.363 4.433 11.529 1.00 97.25 189 MET A C 1
ATOM 1367 O O . MET A 1 189 ? -5.544 3.449 12.243 1.00 97.25 189 MET A O 1
ATOM 1371 N N . ASN A 1 190 ? -4.174 5.034 11.455 1.00 96.38 190 ASN A N 1
ATOM 1372 C CA . ASN A 1 190 ? -3.023 4.554 12.212 1.00 96.38 190 ASN A CA 1
ATOM 1373 C C . ASN A 1 190 ? -3.246 4.710 13.726 1.00 96.38 190 ASN A C 1
ATOM 1375 O O . ASN A 1 190 ? -2.902 3.806 14.490 1.00 96.38 190 ASN A O 1
ATOM 1379 N N . SER A 1 191 ? -3.861 5.812 14.165 1.00 97.06 191 SER A N 1
ATOM 1380 C CA . SER A 1 191 ? -4.266 6.012 15.560 1.00 97.06 191 SER A CA 1
ATOM 1381 C C . SER A 1 191 ? -5.305 4.978 15.992 1.00 97.06 191 SER A C 1
ATOM 1383 O O . SER A 1 191 ? -5.085 4.289 16.986 1.00 97.06 191 SER A O 1
ATOM 1385 N N . MET A 1 192 ? -6.365 4.772 15.204 1.00 97.44 192 MET A N 1
ATOM 1386 C CA . MET A 1 192 ? -7.407 3.773 15.465 1.00 97.44 192 MET A CA 1
ATOM 1387 C C . MET A 1 192 ? -6.832 2.353 15.574 1.00 97.44 192 MET A C 1
ATOM 1389 O O . MET A 1 192 ? -7.138 1.633 16.522 1.00 97.44 192 MET A O 1
ATOM 1393 N N . PHE A 1 193 ? -5.970 1.930 14.644 1.00 97.19 193 PHE A N 1
ATOM 1394 C CA . PHE A 1 193 ? -5.367 0.594 14.691 1.00 97.19 193 PHE A CA 1
ATOM 1395 C C . PHE A 1 193 ? -4.471 0.408 15.915 1.00 97.19 193 PHE A C 1
ATOM 1397 O O . PHE A 1 193 ? -4.542 -0.630 16.572 1.00 97.19 193 PHE A O 1
ATOM 1404 N N . ASN A 1 194 ? -3.664 1.413 16.258 1.00 96.69 194 ASN A N 1
ATOM 1405 C CA . ASN A 1 194 ? -2.836 1.365 17.459 1.00 96.69 194 ASN A CA 1
ATOM 1406 C C . ASN A 1 194 ? -3.678 1.346 18.736 1.00 96.69 194 ASN A C 1
ATOM 1408 O O . ASN A 1 194 ? -3.370 0.592 19.654 1.00 96.69 194 ASN A O 1
ATOM 1412 N N . GLU A 1 195 ? -4.755 2.122 18.792 1.00 97.06 195 GLU A N 1
ATOM 1413 C CA . GLU A 1 195 ? -5.695 2.125 19.907 1.00 97.06 195 GLU A CA 1
ATOM 1414 C C . GLU A 1 195 ? -6.430 0.793 20.059 1.00 97.06 195 GLU A C 1
ATOM 1416 O O . GLU A 1 195 ? -6.558 0.299 21.172 1.00 97.06 195 GLU A O 1
ATOM 1421 N N . LEU A 1 196 ? -6.882 0.163 18.979 1.00 96.88 196 LEU A N 1
ATOM 1422 C CA . LEU A 1 196 ? -7.580 -1.124 19.057 1.00 96.88 196 LEU A CA 1
ATOM 1423 C C . LEU A 1 196 ? -6.635 -2.300 19.333 1.00 96.88 196 LEU A C 1
ATOM 1425 O O . LEU A 1 196 ? -7.024 -3.286 19.964 1.00 96.88 196 LEU A O 1
ATOM 1429 N N . GLY A 1 197 ? -5.412 -2.223 18.812 1.00 95.00 197 GLY A N 1
ATOM 1430 C CA . GLY A 1 197 ? -4.473 -3.334 18.788 1.00 95.00 197 GLY A CA 1
ATOM 1431 C C . GLY A 1 197 ? -3.468 -3.362 19.939 1.00 95.00 197 GLY A C 1
ATOM 1432 O O . GLY A 1 197 ? -3.097 -4.444 20.399 1.00 95.00 197 GLY A O 1
ATOM 1433 N N . LYS A 1 198 ? -3.013 -2.202 20.428 1.00 95.94 198 LYS A N 1
ATOM 1434 C CA . LYS A 1 198 ? -1.994 -2.128 21.483 1.00 95.94 198 LYS A CA 1
ATOM 1435 C C . LYS A 1 198 ? -2.602 -2.446 22.846 1.00 95.94 198 LYS A C 1
ATOM 1437 O O . LYS A 1 198 ? -3.603 -1.869 23.253 1.00 95.94 198 LYS A O 1
ATOM 1442 N N . ASN A 1 199 ? -1.944 -3.319 23.605 1.00 94.25 199 ASN A N 1
ATOM 1443 C CA . ASN A 1 199 ? -2.403 -3.679 24.944 1.00 94.25 199 ASN A CA 1
ATOM 1444 C C . ASN A 1 199 ? -2.478 -2.461 25.877 1.00 94.25 199 ASN A C 1
ATOM 1446 O O . ASN A 1 199 ? -1.519 -1.698 26.008 1.00 94.25 199 ASN A O 1
ATOM 1450 N N . GLY A 1 200 ? -3.599 -2.340 26.590 1.00 94.75 200 GLY A N 1
ATOM 1451 C CA . GLY A 1 200 ? -3.770 -1.377 27.679 1.00 94.75 200 GLY A CA 1
ATOM 1452 C C . GLY A 1 200 ? -4.363 -0.020 27.287 1.00 94.75 200 GLY A C 1
ATOM 1453 O O . GLY A 1 200 ? -4.695 0.753 28.193 1.00 94.75 200 GLY A O 1
ATOM 1454 N N . THR A 1 201 ? -4.536 0.255 25.994 1.00 97.38 201 THR A N 1
ATOM 1455 C CA . THR A 1 201 ? -5.250 1.436 25.476 1.00 97.38 201 THR A CA 1
ATOM 1456 C C . THR A 1 201 ? -6.737 1.396 25.838 1.00 97.38 201 THR A C 1
ATOM 1458 O O . THR A 1 201 ? -7.270 0.362 26.259 1.00 97.38 201 THR A O 1
ATOM 1461 N N . VAL A 1 202 ? -7.413 2.538 25.698 1.00 96.75 202 VAL A N 1
ATOM 1462 C CA . VAL A 1 202 ? -8.846 2.659 26.001 1.00 96.75 202 VAL A CA 1
ATOM 1463 C C . VAL A 1 202 ? -9.659 1.780 25.047 1.00 96.75 202 VAL A C 1
ATOM 1465 O O . VAL A 1 202 ? -10.404 0.917 25.515 1.00 96.75 202 VAL A O 1
ATOM 1468 N N . ALA A 1 203 ? -9.421 1.895 23.736 1.00 97.44 203 ALA A N 1
ATOM 1469 C CA . ALA A 1 203 ? -10.174 1.139 22.738 1.00 97.44 203 ALA A CA 1
ATOM 1470 C C . ALA A 1 203 ? -9.946 -0.371 22.818 1.00 97.44 203 ALA A C 1
ATOM 1472 O O . ALA A 1 203 ? -10.907 -1.134 22.744 1.00 97.44 203 ALA A O 1
ATOM 1473 N N . GLN A 1 204 ? -8.714 -0.832 23.051 1.00 97.69 204 GLN A N 1
ATOM 1474 C CA . GLN A 1 204 ? -8.437 -2.261 23.214 1.00 97.69 204 GLN A CA 1
ATOM 1475 C C . GLN A 1 204 ? -9.187 -2.847 24.421 1.00 97.69 204 GLN A C 1
ATOM 1477 O O . GLN A 1 204 ? -9.740 -3.947 24.324 1.00 97.69 204 GLN A O 1
ATOM 1482 N N . LYS A 1 205 ? -9.228 -2.132 25.557 1.00 97.81 205 LYS A N 1
ATOM 1483 C CA . LYS A 1 205 ? -9.978 -2.560 26.752 1.00 97.81 205 LYS A CA 1
ATOM 1484 C C . LYS A 1 205 ? -11.479 -2.597 26.482 1.00 97.81 205 LYS A C 1
ATOM 1486 O O . LYS A 1 205 ? -12.091 -3.634 26.720 1.00 97.81 205 LYS A O 1
ATOM 1491 N N . ALA A 1 206 ? -12.033 -1.522 25.920 1.00 97.25 206 ALA A N 1
ATOM 1492 C CA . ALA A 1 206 ? -13.446 -1.447 25.557 1.00 97.25 206 ALA A CA 1
ATOM 1493 C C . ALA A 1 206 ? -13.839 -2.562 24.574 1.00 97.25 206 ALA A C 1
ATOM 1495 O O . ALA A 1 206 ? -14.856 -3.225 24.757 1.00 97.25 206 ALA A O 1
ATOM 1496 N N . LEU A 1 207 ? -12.996 -2.845 23.577 1.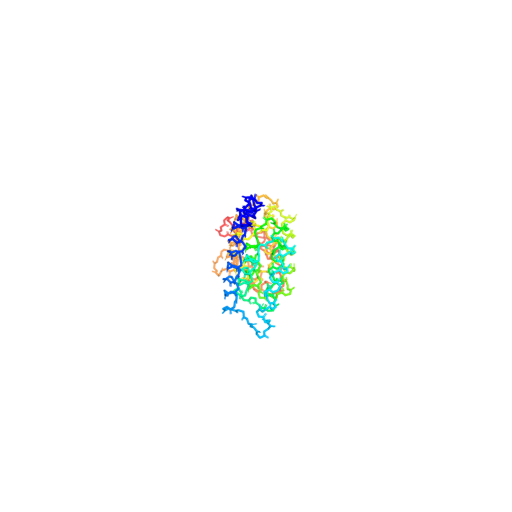00 97.88 207 LEU A N 1
ATOM 1497 C CA . LEU A 1 207 ? -13.197 -3.947 22.639 1.00 97.88 207 LEU A CA 1
ATOM 1498 C C . LEU A 1 207 ? -13.222 -5.311 23.342 1.00 97.88 207 LEU A C 1
ATOM 1500 O O . LEU A 1 207 ? -14.082 -6.151 23.054 1.00 97.88 207 LEU A O 1
ATOM 1504 N N . LYS A 1 208 ? -12.295 -5.537 24.277 1.00 97.56 208 LYS A N 1
ATOM 1505 C CA . LYS A 1 208 ? -12.225 -6.784 25.043 1.00 97.56 208 LYS A CA 1
ATOM 1506 C C . LYS A 1 208 ? -13.426 -6.947 25.975 1.00 97.56 208 LYS A C 1
ATOM 1508 O O . LYS A 1 208 ? -13.925 -8.058 26.103 1.00 97.56 208 LYS A O 1
ATOM 1513 N N . GLU A 1 209 ? -13.920 -5.871 26.578 1.00 97.00 209 GLU A N 1
ATOM 1514 C CA . GLU A 1 209 ? -15.155 -5.881 27.376 1.00 97.00 209 GLU A CA 1
ATOM 1515 C C . GLU A 1 209 ? -16.391 -6.142 26.506 1.00 97.00 209 GLU A C 1
ATOM 1517 O O . GLU A 1 209 ? -17.260 -6.927 26.882 1.00 97.00 209 GLU A O 1
ATOM 1522 N N . ALA A 1 210 ? -16.440 -5.551 25.310 1.00 96.75 210 ALA A N 1
ATOM 1523 C CA . ALA A 1 210 ? -17.547 -5.707 24.372 1.00 96.75 210 ALA A CA 1
ATOM 1524 C C . ALA A 1 210 ? -17.643 -7.120 23.771 1.00 96.75 210 ALA A C 1
ATOM 1526 O O . ALA A 1 210 ? -18.741 -7.607 23.506 1.00 96.75 210 ALA A O 1
ATOM 1527 N N . THR A 1 211 ? -16.503 -7.770 23.512 1.00 96.88 211 THR A N 1
ATOM 1528 C CA . THR A 1 211 ? -16.449 -8.988 22.675 1.00 96.88 211 THR A CA 1
ATOM 1529 C C . THR A 1 211 ? -15.776 -10.192 23.330 1.00 96.88 211 THR A C 1
ATOM 1531 O O . THR A 1 211 ? -15.844 -11.299 22.795 1.00 96.88 211 THR A O 1
ATOM 1534 N N . GLY A 1 212 ? -15.081 -9.994 24.450 1.00 97.00 212 GLY A N 1
ATOM 1535 C CA . GLY A 1 212 ? -14.222 -11.001 25.074 1.00 97.00 212 GLY A CA 1
ATOM 1536 C C . GLY A 1 212 ? -12.915 -11.280 24.321 1.00 97.00 212 GLY A C 1
ATOM 1537 O O . GLY A 1 212 ? -12.160 -12.151 24.750 1.00 97.00 212 GLY A O 1
ATOM 1538 N N . LYS A 1 213 ? -12.632 -10.577 23.215 1.00 97.25 213 LYS A N 1
ATOM 1539 C CA . LYS A 1 213 ? -11.498 -10.845 22.316 1.00 97.25 213 LYS A CA 1
ATOM 1540 C C . LYS A 1 213 ? -10.718 -9.576 21.977 1.00 97.25 213 LYS A C 1
ATOM 1542 O O . LYS A 1 213 ? -11.214 -8.460 22.094 1.00 97.25 213 LYS A O 1
ATOM 1547 N N . THR A 1 214 ? -9.476 -9.762 21.553 1.00 96.69 214 THR A N 1
ATOM 1548 C CA . THR A 1 214 ? -8.603 -8.714 21.008 1.00 96.69 214 THR A CA 1
ATOM 1549 C C . THR A 1 214 ? -8.868 -8.486 19.518 1.00 96.69 214 THR A C 1
ATOM 1551 O O . THR A 1 214 ? -9.442 -9.345 18.841 1.00 96.69 214 THR A O 1
ATOM 1554 N N . LEU A 1 215 ? -8.414 -7.347 18.976 1.00 96.88 215 LEU A N 1
ATOM 1555 C CA . LEU A 1 215 ? -8.537 -7.059 17.544 1.00 96.88 215 LEU A CA 1
ATOM 1556 C C . LEU A 1 215 ? -7.930 -8.178 16.665 1.00 96.88 215 LEU A C 1
ATOM 1558 O O . LEU A 1 215 ? -8.658 -8.681 15.806 1.00 96.88 215 LEU A O 1
ATOM 1562 N N . PRO A 1 216 ? -6.688 -8.661 16.896 1.00 95.62 216 PRO A N 1
ATOM 1563 C CA . PRO A 1 216 ? -6.121 -9.737 16.080 1.00 95.62 216 PRO A CA 1
ATOM 1564 C C . PRO A 1 216 ? -6.923 -11.044 16.132 1.00 95.62 216 PRO A C 1
ATOM 1566 O O . PRO A 1 216 ? -7.065 -11.722 15.115 1.00 95.62 216 PRO A O 1
ATOM 1569 N N . GLU A 1 217 ? -7.487 -11.407 17.290 1.00 96.69 217 GLU A N 1
ATOM 1570 C CA . GLU A 1 217 ? -8.334 -12.602 17.422 1.00 96.69 217 GLU A CA 1
ATOM 1571 C C . GLU A 1 217 ? -9.637 -12.473 16.626 1.00 96.69 217 GLU A C 1
ATOM 1573 O O . GLU A 1 217 ? -10.091 -13.445 16.017 1.00 96.69 217 GLU A O 1
ATOM 1578 N N . LEU A 1 218 ? -10.236 -11.279 16.612 1.00 97.19 218 LEU A N 1
ATOM 1579 C CA . LEU A 1 218 ? -11.450 -10.999 15.847 1.00 97.19 218 LEU A CA 1
ATOM 1580 C C . LEU A 1 218 ? -11.165 -11.020 14.343 1.00 97.19 218 LEU A C 1
ATOM 1582 O O . LEU A 1 218 ? -11.880 -11.714 13.617 1.00 97.19 218 LEU A O 1
ATOM 1586 N N . MET A 1 219 ? -10.091 -10.362 13.895 1.00 95.81 219 MET A N 1
ATOM 1587 C CA . MET A 1 219 ? -9.663 -10.393 12.491 1.00 95.81 219 MET A CA 1
ATOM 1588 C C . MET A 1 219 ? -9.363 -11.827 12.035 1.00 95.81 219 MET A C 1
ATOM 1590 O O . MET A 1 219 ? -9.858 -12.267 11.000 1.00 95.81 219 MET A O 1
ATOM 1594 N N . LYS A 1 220 ? -8.649 -12.616 12.851 1.00 95.12 220 LYS A N 1
ATOM 1595 C CA . LYS A 1 220 ? -8.369 -14.034 12.563 1.00 95.12 220 LYS A CA 1
ATOM 1596 C C . LYS A 1 220 ? -9.637 -14.891 12.492 1.00 95.12 220 LYS A C 1
ATOM 1598 O O . LYS A 1 220 ? -9.662 -15.878 11.766 1.00 95.12 220 LYS A O 1
ATOM 1603 N N . SER A 1 221 ? -10.689 -14.523 13.226 1.00 95.12 221 SER A N 1
ATOM 1604 C CA . SER A 1 221 ? -11.994 -15.194 13.152 1.00 95.12 221 SER A CA 1
ATOM 1605 C C . SER A 1 221 ? -12.841 -14.796 11.935 1.00 95.12 221 SER A C 1
ATOM 1607 O O . SER A 1 221 ? -13.962 -15.280 11.804 1.00 95.12 221 SER A O 1
ATOM 1609 N N . GLY A 1 222 ? -12.326 -13.926 11.058 1.00 93.38 222 GLY A N 1
ATOM 1610 C CA . GLY A 1 222 ? -13.007 -13.473 9.845 1.00 93.38 222 GLY A CA 1
ATOM 1611 C C . GLY A 1 222 ? -13.975 -12.309 10.056 1.00 93.38 222 GLY A C 1
ATOM 1612 O O . GLY A 1 222 ? -14.724 -11.977 9.142 1.00 93.38 222 GLY A O 1
ATOM 1613 N N . LYS A 1 223 ? -13.987 -11.680 11.240 1.00 95.62 223 LYS A N 1
ATOM 1614 C CA . LYS A 1 223 ? -14.783 -10.464 11.457 1.00 95.62 223 LYS A CA 1
ATOM 1615 C C . LYS A 1 223 ? -14.157 -9.288 10.727 1.00 95.62 223 LYS A C 1
ATOM 1617 O O . LYS A 1 223 ? -12.939 -9.124 10.747 1.00 95.62 223 LYS A O 1
ATOM 1622 N N . SER A 1 224 ? -14.999 -8.445 10.144 1.00 95.75 224 SER A N 1
ATOM 1623 C CA . SER A 1 224 ? -14.548 -7.190 9.555 1.00 95.75 224 SER A CA 1
ATOM 1624 C C . SER A 1 224 ? -14.293 -6.137 10.637 1.00 95.75 224 SER A C 1
ATOM 1626 O O . SER A 1 224 ? -14.801 -6.209 11.757 1.00 95.75 224 SER A O 1
ATOM 1628 N N . LEU A 1 225 ? -13.524 -5.110 10.291 1.00 94.75 225 LEU A N 1
ATOM 1629 C CA . LEU A 1 225 ? -13.303 -3.936 11.136 1.00 94.75 225 LEU A CA 1
ATOM 1630 C C . LEU A 1 225 ? -14.626 -3.207 11.396 1.00 94.75 225 LEU A C 1
ATOM 1632 O O . LEU A 1 225 ? -14.843 -2.733 12.504 1.00 94.75 225 LEU A O 1
ATOM 1636 N N . GLY A 1 226 ? -15.539 -3.196 10.420 1.00 94.81 226 GLY A N 1
ATOM 1637 C CA . GLY A 1 226 ? -16.898 -2.694 10.613 1.00 94.81 226 GLY A CA 1
ATOM 1638 C C . GLY A 1 226 ? -17.643 -3.453 11.715 1.00 94.81 226 GLY A C 1
ATOM 1639 O O . GLY A 1 226 ? -18.223 -2.828 12.596 1.00 94.81 226 GLY A O 1
ATOM 1640 N N . ASP A 1 227 ? -17.558 -4.788 11.745 1.00 96.38 227 ASP A N 1
ATOM 1641 C CA . ASP A 1 227 ? -18.175 -5.599 12.808 1.00 96.38 227 ASP A CA 1
ATOM 1642 C C . ASP A 1 227 ? -17.569 -5.314 14.187 1.00 96.38 227 ASP A C 1
ATOM 1644 O O . ASP A 1 227 ? -18.277 -5.312 15.198 1.00 96.38 227 ASP A O 1
ATOM 1648 N N . VAL A 1 228 ? -16.254 -5.083 14.235 1.00 96.62 228 VAL A N 1
ATOM 1649 C CA . VAL A 1 228 ? -15.534 -4.704 15.458 1.00 96.62 228 VAL A CA 1
ATOM 1650 C C . VAL A 1 228 ? -16.034 -3.358 15.978 1.00 96.62 228 VAL A C 1
ATOM 1652 O O . VAL A 1 228 ? -16.452 -3.271 17.133 1.00 96.62 228 VAL A O 1
ATOM 1655 N N . LEU A 1 229 ? -16.062 -2.336 15.119 1.00 95.94 229 LEU A N 1
ATOM 1656 C CA . LEU A 1 229 ? -16.534 -0.997 15.474 1.00 95.94 229 LEU A CA 1
ATOM 1657 C C . LEU A 1 229 ? -18.021 -1.002 15.859 1.00 95.94 229 LEU A C 1
ATOM 1659 O O . LEU A 1 229 ? -18.406 -0.349 16.827 1.00 95.94 229 LEU A O 1
ATOM 1663 N N . ASN A 1 230 ? -18.850 -1.803 15.186 1.00 97.12 230 ASN A N 1
ATOM 1664 C CA . ASN A 1 230 ? -20.258 -1.985 15.545 1.00 97.12 230 ASN A CA 1
ATOM 1665 C C . ASN A 1 230 ? -20.422 -2.627 16.927 1.00 97.12 230 ASN A C 1
ATOM 1667 O O . ASN A 1 230 ? -21.219 -2.153 17.733 1.00 97.12 230 ASN A O 1
ATOM 1671 N N . SER A 1 231 ? -19.624 -3.651 17.243 1.00 97.12 231 SER A N 1
ATOM 1672 C CA . SER A 1 231 ? -19.656 -4.294 18.566 1.00 97.12 231 SER A CA 1
ATOM 1673 C C . SER A 1 231 ? -19.273 -3.312 19.679 1.00 97.12 231 SER A C 1
ATOM 1675 O O . SER A 1 231 ? -19.892 -3.299 20.744 1.00 97.12 231 SER A O 1
ATOM 1677 N N . MET A 1 232 ? -18.281 -2.454 19.424 1.00 97.25 232 MET A N 1
ATOM 1678 C CA . MET A 1 232 ? -17.899 -1.386 20.350 1.00 97.25 232 MET A CA 1
ATOM 1679 C C . MET A 1 232 ? -18.984 -0.315 20.480 1.00 97.25 232 MET A C 1
ATOM 1681 O O . MET A 1 232 ? -19.248 0.146 21.586 1.00 97.25 232 MET A O 1
ATOM 1685 N N . ASN A 1 233 ? -19.651 0.051 19.385 1.00 97.44 233 ASN A N 1
ATOM 1686 C CA . ASN A 1 233 ? -20.748 1.018 19.397 1.00 97.44 233 ASN A CA 1
ATOM 1687 C C . ASN A 1 233 ? -21.941 0.510 20.221 1.00 97.44 233 ASN A C 1
ATOM 1689 O O . ASN A 1 233 ? -22.514 1.253 21.016 1.00 97.44 233 ASN A O 1
ATOM 1693 N N . ASP A 1 234 ? -22.293 -0.769 20.084 1.00 97.62 234 ASP A N 1
ATOM 1694 C CA . ASP A 1 234 ? -23.356 -1.389 20.877 1.00 97.62 234 ASP A CA 1
ATOM 1695 C C . ASP A 1 234 ? -22.993 -1.448 22.365 1.00 97.62 234 ASP A C 1
ATOM 1697 O O . ASP A 1 234 ? -23.840 -1.195 23.227 1.00 97.62 234 ASP A O 1
ATOM 1701 N N . TYR A 1 235 ? -21.729 -1.745 22.679 1.00 96.62 235 TYR A N 1
ATOM 1702 C CA . TYR A 1 235 ? -21.217 -1.689 24.046 1.00 96.62 235 TYR A CA 1
ATOM 1703 C C . TYR A 1 235 ? -21.263 -0.267 24.620 1.00 96.62 235 TYR A C 1
ATOM 1705 O O . TYR A 1 235 ? -21.749 -0.076 25.736 1.00 96.62 235 TYR A O 1
ATOM 1713 N N . ALA A 1 236 ? -20.835 0.739 23.856 1.00 97.12 236 ALA A N 1
ATOM 1714 C CA . ALA A 1 236 ? -20.880 2.137 24.267 1.00 97.12 236 ALA A CA 1
ATOM 1715 C C . ALA A 1 236 ? -22.315 2.583 24.581 1.00 97.12 236 ALA A C 1
ATOM 1717 O O . ALA A 1 236 ? -22.582 3.084 25.675 1.00 97.12 236 ALA A O 1
ATOM 1718 N N . LYS A 1 237 ? -23.267 2.296 23.682 1.00 97.50 237 LYS A N 1
ATOM 1719 C CA . LYS A 1 237 ? -24.690 2.626 23.862 1.00 97.50 237 LYS A CA 1
ATOM 1720 C C . LYS A 1 237 ? -25.293 1.976 25.105 1.00 97.50 237 LYS A C 1
ATOM 1722 O O . LYS A 1 237 ? -25.997 2.649 25.852 1.00 97.50 237 LYS A O 1
ATOM 1727 N N . LYS A 1 238 ? -24.984 0.700 25.374 1.00 96.62 238 LYS A N 1
ATOM 1728 C CA . LYS A 1 238 ? -25.423 0.001 26.602 1.00 96.62 238 LYS A CA 1
ATOM 1729 C C . LYS A 1 238 ? -24.917 0.668 27.883 1.00 96.62 238 LYS A C 1
ATOM 1731 O O . LYS A 1 238 ? -25.551 0.538 28.924 1.00 96.62 238 LYS A O 1
ATOM 1736 N N . ASN A 1 239 ? -23.805 1.391 27.796 1.00 95.81 239 ASN A N 1
ATOM 1737 C CA . ASN A 1 239 ? -23.192 2.122 28.900 1.00 95.81 239 ASN A CA 1
ATOM 1738 C C . ASN A 1 239 ? -23.458 3.638 28.841 1.00 95.81 239 ASN A C 1
ATOM 1740 O O . ASN A 1 239 ? -22.782 4.396 29.533 1.00 95.81 239 ASN A O 1
ATOM 1744 N N . ASN A 1 240 ? -24.439 4.087 28.045 1.00 96.75 240 ASN A N 1
ATOM 1745 C CA . ASN A 1 240 ? -24.794 5.501 27.856 1.00 96.75 240 ASN A CA 1
ATOM 1746 C C . ASN A 1 240 ? -23.616 6.380 27.386 1.00 96.75 240 ASN A C 1
ATOM 1748 O O . ASN A 1 240 ? -23.475 7.524 27.814 1.00 96.75 240 ASN A O 1
ATOM 1752 N N . LYS A 1 241 ? -22.767 5.834 26.510 1.00 96.12 241 LYS A N 1
ATOM 1753 C CA . LYS A 1 241 ? -21.617 6.506 25.894 1.00 96.12 241 LYS A CA 1
ATOM 1754 C C . LYS A 1 241 ? -21.713 6.485 24.368 1.00 96.12 241 LYS A C 1
ATOM 1756 O O . LYS A 1 241 ? -22.461 5.693 23.791 1.00 96.12 241 LYS A O 1
ATOM 1761 N N . SER A 1 242 ? -20.937 7.342 23.715 1.00 95.94 242 SER A N 1
ATOM 1762 C CA . SER A 1 242 ? -20.717 7.312 22.268 1.00 95.94 242 SER A CA 1
ATOM 1763 C C . SER A 1 242 ? -19.574 6.362 21.896 1.00 95.94 242 SER A C 1
ATOM 1765 O O . SER A 1 242 ? -18.774 5.970 22.746 1.00 95.94 242 SER A O 1
ATOM 1767 N N . LEU A 1 243 ? -19.472 5.996 20.613 1.00 94.62 243 LEU A N 1
ATOM 1768 C CA . LEU A 1 243 ? -18.334 5.212 20.123 1.00 94.62 243 LEU A CA 1
ATOM 1769 C C . LEU A 1 243 ? -17.003 5.953 20.328 1.00 94.62 243 LEU A C 1
ATOM 1771 O O . LEU A 1 243 ? -16.029 5.320 20.719 1.00 94.62 243 LEU A O 1
ATOM 1775 N N . ALA A 1 244 ? -16.975 7.275 20.132 1.00 94.81 244 ALA A N 1
ATOM 1776 C CA . A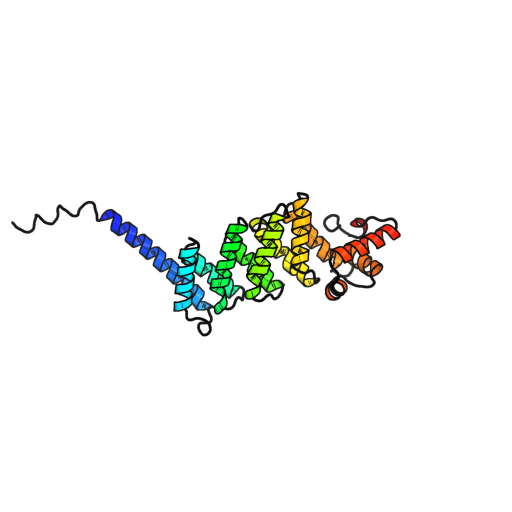LA A 1 244 ? -15.774 8.087 20.324 1.00 94.81 244 ALA A CA 1
ATOM 1777 C C . ALA A 1 244 ? -15.245 8.012 21.769 1.00 94.81 244 ALA A C 1
ATOM 1779 O O . ALA A 1 244 ? -14.039 7.958 21.979 1.00 94.81 244 ALA A O 1
ATOM 1780 N N . ASP A 1 245 ? -16.131 7.884 22.768 1.00 95.12 245 ASP A N 1
ATOM 1781 C CA . ASP A 1 245 ? -15.738 7.710 24.179 1.00 95.12 245 ASP A CA 1
ATOM 1782 C C . ASP A 1 245 ? -15.031 6.370 24.457 1.00 95.12 245 ASP A C 1
ATOM 1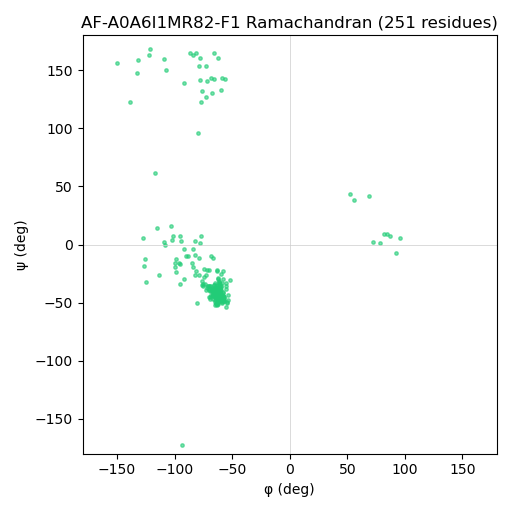784 O O . ASP A 1 245 ? -14.524 6.150 25.562 1.00 95.12 245 ASP A O 1
ATOM 1788 N N . MET A 1 246 ? -15.051 5.436 23.499 1.00 96.38 246 MET A N 1
ATOM 1789 C CA . MET A 1 246 ? -14.310 4.176 23.586 1.00 96.38 246 MET A CA 1
ATOM 1790 C C . MET A 1 246 ? -12.848 4.336 23.170 1.00 96.38 246 MET A C 1
ATOM 1792 O O . MET A 1 246 ? -12.079 3.402 23.366 1.00 96.38 246 MET A O 1
ATOM 1796 N N . PHE A 1 247 ? -12.455 5.486 22.627 1.00 97.00 247 PHE A N 1
ATOM 1797 C CA . PHE A 1 247 ? -11.088 5.787 22.221 1.00 97.00 247 PHE A CA 1
ATOM 1798 C C . PHE A 1 247 ? -10.443 6.787 23.184 1.00 97.00 247 PHE A C 1
ATOM 1800 O O . PHE A 1 247 ? -11.109 7.594 23.830 1.00 97.00 247 PHE A O 1
ATOM 1807 N N . GLY A 1 248 ? -9.124 6.693 23.334 1.00 94.44 248 GLY A N 1
ATOM 1808 C CA . GLY A 1 248 ? -8.325 7.578 24.179 1.00 94.44 248 GLY A CA 1
ATOM 1809 C C . GLY A 1 248 ? -7.913 8.879 23.490 1.00 94.44 248 GLY A C 1
ATOM 1810 O O . GLY A 1 248 ? -7.501 9.815 24.177 1.00 94.44 248 GLY A O 1
ATOM 1811 N N . SER A 1 249 ? -8.023 8.950 22.163 1.00 93.81 249 SER A N 1
ATOM 1812 C CA . SER A 1 249 ? -7.691 10.120 21.353 1.00 93.81 249 SER A CA 1
ATOM 1813 C C . SER A 1 249 ? -8.790 10.433 20.337 1.00 93.81 249 SER A C 1
ATOM 1815 O O . SER A 1 249 ? -9.449 9.537 19.809 1.00 93.81 249 SER A O 1
ATOM 1817 N N . ALA A 1 250 ? -8.963 11.725 20.048 1.00 91.19 250 ALA A N 1
ATOM 1818 C CA . ALA A 1 250 ? -9.938 12.208 19.071 1.00 91.19 250 ALA A CA 1
ATOM 1819 C C . ALA A 1 250 ? -9.553 11.859 17.625 1.00 91.19 250 ALA A C 1
ATOM 1821 O O . ALA A 1 250 ? -10.405 11.843 16.751 1.00 91.19 250 ALA A O 1
ATOM 1822 N N . GLU A 1 251 ? -8.274 11.590 17.353 1.00 91.50 251 GLU A N 1
ATOM 1823 C CA . GLU A 1 251 ? -7.835 11.079 16.054 1.00 91.50 251 GLU A CA 1
ATOM 1824 C C . GLU A 1 251 ? -8.232 9.614 15.839 1.00 91.50 251 GLU A C 1
ATOM 1826 O O . GLU A 1 251 ? -8.314 9.172 14.698 1.00 91.50 251 GLU A O 1
ATOM 1831 N N . ALA A 1 252 ? -8.407 8.845 16.916 1.00 88.88 252 ALA A N 1
ATOM 1832 C CA . ALA A 1 252 ? -8.687 7.416 16.843 1.00 88.88 252 ALA A CA 1
ATOM 1833 C C . ALA A 1 252 ? -10.187 7.075 16.824 1.00 88.88 252 ALA A C 1
ATOM 1835 O O . ALA A 1 252 ? -10.538 6.029 16.273 1.00 88.88 252 ALA A O 1
ATOM 1836 N N . GLY A 1 253 ? -11.031 7.908 17.446 1.00 76.06 253 GLY A N 1
ATOM 1837 C CA . GLY A 1 253 ? -12.479 7.698 17.598 1.00 76.06 253 GLY A CA 1
ATOM 1838 C C . GLY A 1 253 ? -13.331 8.528 16.655 1.00 76.06 253 GLY A C 1
ATOM 1839 O O . GLY A 1 253 ? -14.359 7.983 16.193 1.00 76.06 253 GLY A O 1
#

Solvent-accessible surface area (backbone atoms only — not comparable to full-atom values): 13302 Å² total; per-residue (Å²): 144,82,78,78,82,70,75,80,81,62,80,85,65,60,72,63,51,56,59,52,51,51,52,55,51,48,54,52,50,53,29,51,54,26,46,53,57,28,61,75,74,49,48,52,88,73,40,46,67,68,56,51,52,50,51,30,46,53,50,17,70,75,69,72,48,53,44,38,56,45,28,45,46,30,33,50,36,35,74,65,68,40,53,55,72,47,15,61,61,50,44,52,51,17,42,50,41,4,68,77,21,74,29,51,45,67,48,33,37,54,39,50,44,49,50,29,61,63,71,70,52,59,81,85,48,51,61,62,54,45,50,49,47,49,49,27,24,72,68,20,61,51,42,42,36,58,44,39,79,36,44,74,77,32,51,58,57,35,44,75,37,47,49,52,67,70,61,53,40,48,48,49,16,56,40,14,54,74,68,40,49,65,64,59,39,41,51,26,51,44,39,28,50,47,32,38,51,38,89,86,33,49,23,22,48,44,37,27,73,50,67,75,43,52,46,44,60,41,32,73,71,68,48,50,70,67,56,52,53,49,43,33,34,55,43,22,50,77,69,78,42,52,53,44,74,36,33,80,44,85,61,39,71

Sequence (253 aa):
EKAEKISDKMKPVSLGIVGVGTVAGKMAIDFEDSMAKVSTIADTTQVPLKDLKVGIMDLSNQTGISSTEIANNVYDAISAGQKTGDAVNFVSNSTKLAKAGFAEAGQSLDLLTTIMNSYGLEASEVNNVSDMLINTQNVGKVTVGELSEVMGKVVPTAKAYGVNLAQLSSGYAELTSKGIKAAESTTYMNSMFNELGKNGTVAQKALKEATGKTLPELMKSGKSLGDVLNSMNDYAKKNNKSLADMFGSAEAG

Foldseek 3Di:
DPPPPPPPPPPPPPPVVVVVVVVVVVLVVLLVVLLVLCVVQADCVLPNSVVVLVLLVVLCVVLVPRSSVLSNQLSVLSVLPAHNNLSSVLLSLLSVLCVLQVADSNLSSQQLSLLCVLQVHHSVCSNVVSVLQSVLVVLFVHGSRQCSVQVSPCSNLCSVLLNHPNLLSVLSSVCRNVVNGNNLSSQLNNLQSCQQAPPPHLLVVLLCVLPVDGSSVCSVVVHHPVNSLVSSQVSQVVVVHGSCSSGPDPSHD